Protein AF-A0A1I2UF22-F1 (afdb_monomer)

Sequence (222 aa):
MYCLVTGGAGSGKSEYAESLALSLADSSERLFYIATMYPYDDEETKKRIERHKSLRAGKGFITIERPFEIARALDEIKSIKKETDCPTAGEKKVRDEIQNECYNTVELNCGTDQRKKYEVTSDHENDELKDAVVLLEDLTNLYANECFQTNGHPHEIAAPLREIADNVKALIVVSNELYCDGIQYPEETMGFLRELALINRDIAKDADKVIEVVAGIPAVVK

Radius of gyration: 18.09 Å; Cα contacts (8 Å, |Δi|>4): 370; chains: 1; bounding box: 36×34×57 Å

Foldseek 3Di:
DEEEEEEAPPLCSVVVLLVVLLVLADPQFAEEEAAQQDCPVPPVSVVVVVVVLQVQAPSRYFYDDDNADLLCVLVVVLQFDDQDPDPDDDDDDDDDDPDDDPWDWDQTCRSYPDGGTTTGDPDSDPAQAQRYRYEYPAPLSSLVSQCVVVVHPGDDDQVSQLVNCVRYNYYYYYDYDPPPPPDDDDVVVVVSNVVSVVSVVSSCVSGPWYWYRGNNDTDTPD

Structure (mmCIF, N/CA/C/O backbone):
data_AF-A0A1I2UF22-F1
#
_entry.id   AF-A0A1I2UF22-F1
#
loop_
_atom_site.group_PDB
_atom_site.id
_atom_site.type_symbol
_atom_site.label_atom_id
_atom_site.label_alt_id
_atom_site.label_comp_id
_atom_site.label_asym_id
_atom_site.label_entity_id
_atom_site.label_seq_id
_atom_site.pdbx_PDB_ins_code
_atom_site.Cartn_x
_atom_site.Cartn_y
_atom_site.Cartn_z
_atom_site.occupancy
_atom_site.B_iso_or_equiv
_atom_site.auth_seq_id
_atom_site.auth_comp_id
_atom_site.auth_asym_id
_atom_site.auth_atom_id
_atom_site.pdbx_PDB_model_num
ATOM 1 N N . MET A 1 1 ? -11.573 -6.152 4.792 1.00 94.44 1 MET A N 1
ATOM 2 C CA . MET A 1 1 ? -11.700 -5.831 3.352 1.00 94.44 1 MET A CA 1
ATOM 3 C C . MET A 1 1 ? -10.312 -5.676 2.767 1.00 94.44 1 MET A C 1
ATOM 5 O O . MET A 1 1 ? -9.535 -4.903 3.307 1.00 94.44 1 MET A O 1
ATOM 9 N N . TYR A 1 2 ? -10.010 -6.343 1.664 1.00 97.94 2 TYR A N 1
ATOM 10 C CA . TYR A 1 2 ? -8.754 -6.201 0.941 1.00 97.94 2 TYR A CA 1
ATOM 11 C C . TYR A 1 2 ? -9.008 -5.578 -0.440 1.00 97.94 2 TYR A C 1
ATOM 13 O O . TYR A 1 2 ? -9.768 -6.122 -1.234 1.00 97.94 2 TYR A O 1
ATOM 21 N N . CYS A 1 3 ? -8.426 -4.415 -0.725 1.00 98.44 3 CYS A N 1
ATOM 22 C CA . CYS A 1 3 ? -8.617 -3.687 -1.979 1.00 98.44 3 CYS A CA 1
ATOM 23 C C . CYS A 1 3 ? -7.277 -3.436 -2.677 1.00 98.44 3 CYS A C 1
ATOM 25 O O . CYS A 1 3 ? -6.352 -2.899 -2.066 1.00 98.44 3 CYS A O 1
ATOM 27 N N . LEU A 1 4 ? -7.196 -3.767 -3.964 1.00 98.44 4 LEU A N 1
ATOM 28 C CA . LEU A 1 4 ? -6.105 -3.348 -4.839 1.00 98.44 4 LEU A CA 1
ATOM 29 C C . LEU A 1 4 ? -6.564 -2.150 -5.676 1.00 98.44 4 LEU A C 1
ATOM 31 O O . LEU A 1 4 ? -7.542 -2.245 -6.416 1.00 98.44 4 LEU A O 1
ATOM 35 N N . VAL A 1 5 ? -5.832 -1.043 -5.587 1.00 98.38 5 VAL A N 1
ATOM 36 C CA . VAL A 1 5 ? -6.008 0.136 -6.437 1.00 98.38 5 VAL A CA 1
ATOM 37 C C . VAL A 1 5 ? -4.839 0.207 -7.415 1.00 98.38 5 VAL A C 1
ATOM 39 O O . VAL A 1 5 ? -3.685 0.334 -7.012 1.00 98.38 5 VAL A O 1
ATOM 42 N N . THR A 1 6 ? -5.141 0.138 -8.705 1.00 96.62 6 THR A N 1
ATOM 43 C CA . THR A 1 6 ? -4.163 0.128 -9.797 1.00 96.62 6 THR A CA 1
ATOM 44 C C . THR A 1 6 ? -4.361 1.320 -10.733 1.00 96.62 6 THR A C 1
ATOM 46 O O . THR A 1 6 ? -5.391 1.996 -10.699 1.00 96.62 6 THR A O 1
ATOM 49 N N . GLY A 1 7 ? -3.354 1.625 -11.545 1.00 94.44 7 GLY A N 1
ATOM 50 C CA . GLY A 1 7 ? -3.445 2.616 -12.613 1.00 94.44 7 GLY A CA 1
ATOM 51 C C . GLY A 1 7 ? -2.096 3.220 -12.995 1.00 94.44 7 GLY A C 1
ATOM 52 O O . GLY A 1 7 ? -1.095 3.098 -12.281 1.00 94.44 7 GLY A O 1
ATOM 53 N N . GLY A 1 8 ? -2.073 3.915 -14.131 1.00 91.75 8 GLY A N 1
ATOM 54 C CA . GLY A 1 8 ? -0.868 4.565 -14.648 1.00 91.75 8 GLY A CA 1
ATOM 55 C C . GLY A 1 8 ? -0.287 5.653 -13.730 1.00 91.75 8 GLY A C 1
ATOM 56 O O . GLY A 1 8 ? -0.893 6.106 -12.749 1.00 91.75 8 GLY A O 1
ATOM 57 N N . ALA A 1 9 ? 0.923 6.109 -14.051 1.00 88.81 9 ALA A N 1
ATOM 58 C CA . ALA A 1 9 ? 1.525 7.259 -13.382 1.00 88.81 9 ALA A CA 1
ATOM 59 C C . ALA A 1 9 ? 0.645 8.510 -13.564 1.00 88.81 9 ALA A C 1
ATOM 61 O O . ALA A 1 9 ? 0.166 8.795 -14.659 1.00 88.81 9 ALA A O 1
ATOM 62 N N . GLY A 1 10 ? 0.408 9.255 -12.480 1.00 87.81 10 GLY A N 1
ATOM 63 C CA . GLY A 1 10 ? -0.422 10.465 -12.519 1.00 87.81 10 GLY A CA 1
ATOM 64 C C . GLY A 1 10 ? -1.921 10.228 -12.748 1.00 87.81 10 GLY A C 1
ATOM 65 O O . GLY A 1 10 ? -2.648 11.191 -12.966 1.00 87.81 10 GLY A O 1
ATOM 66 N N . SER A 1 11 ? -2.411 8.985 -12.668 1.00 91.81 11 SER A N 1
ATOM 67 C CA . SER A 1 11 ? -3.823 8.676 -12.918 1.00 91.81 11 SER A CA 1
ATOM 68 C C . SER A 1 11 ? -4.790 9.107 -11.809 1.00 91.81 11 SER A C 1
ATOM 70 O O . SER A 1 11 ? -5.993 8.989 -11.997 1.00 91.81 11 SER A O 1
ATOM 72 N N . GLY A 1 12 ? -4.297 9.587 -10.662 1.00 93.50 12 GLY A N 1
ATOM 73 C CA . GLY A 1 12 ? -5.118 9.941 -9.495 1.00 93.50 12 GLY A CA 1
ATOM 74 C C . GLY A 1 12 ? -5.346 8.798 -8.497 1.00 93.50 12 GLY A C 1
ATOM 75 O O . GLY A 1 12 ? -6.073 8.976 -7.524 1.00 93.50 12 GLY A O 1
ATOM 76 N N . LYS A 1 13 ? -4.712 7.631 -8.690 1.00 95.25 13 LYS A N 1
ATOM 77 C CA . LYS A 1 13 ? -4.884 6.463 -7.806 1.00 95.25 13 LYS A CA 1
ATOM 78 C C . LYS A 1 13 ? -4.562 6.714 -6.328 1.00 95.25 13 LYS A C 1
ATOM 80 O O . LYS A 1 13 ? -5.292 6.215 -5.482 1.00 95.25 13 LYS A O 1
ATOM 85 N N . SER A 1 14 ? -3.535 7.506 -6.015 1.00 93.75 14 SER A N 1
ATOM 86 C CA . SER A 1 14 ? -3.161 7.842 -4.632 1.00 93.75 14 SER A CA 1
ATOM 87 C C . SER A 1 14 ? -4.258 8.641 -3.931 1.00 93.75 14 SER A C 1
ATOM 89 O O . SER A 1 14 ? -4.702 8.281 -2.847 1.00 93.75 14 SER A O 1
ATOM 91 N N . GLU A 1 15 ? -4.775 9.680 -4.595 1.00 94.31 15 GLU A N 1
ATOM 92 C CA . GLU A 1 15 ? -5.865 10.508 -4.070 1.00 94.31 15 GLU A CA 1
ATOM 93 C C . GLU A 1 15 ? -7.148 9.689 -3.872 1.00 94.31 15 GLU A C 1
ATOM 95 O O . GLU A 1 15 ? -7.828 9.819 -2.849 1.00 94.31 15 GLU A O 1
ATOM 100 N N . TYR A 1 16 ? -7.451 8.802 -4.823 1.00 96.62 16 TYR A N 1
ATOM 101 C CA . TYR A 1 16 ? -8.572 7.878 -4.710 1.00 96.62 16 TYR A CA 1
ATOM 102 C C . TYR A 1 16 ? -8.396 6.892 -3.546 1.00 96.62 16 TYR A C 1
ATOM 104 O O . TYR A 1 16 ? -9.319 6.715 -2.754 1.00 96.62 16 TYR A O 1
ATOM 112 N N . ALA A 1 17 ? -7.220 6.275 -3.408 1.00 97.31 17 ALA A N 1
ATOM 113 C CA . ALA A 1 17 ? -6.928 5.309 -2.353 1.00 97.31 17 ALA A CA 1
ATOM 114 C C . ALA A 1 17 ? -6.956 5.950 -0.955 1.00 97.31 17 ALA A C 1
ATOM 116 O O . ALA A 1 17 ? -7.527 5.372 -0.031 1.00 97.31 17 ALA A O 1
ATOM 117 N N . GLU A 1 18 ? -6.425 7.168 -0.808 1.00 95.31 18 GLU A N 1
ATOM 118 C CA . GLU A 1 18 ? -6.545 7.958 0.422 1.00 95.31 18 GLU A CA 1
ATOM 119 C C . GLU A 1 18 ? -8.010 8.265 0.755 1.00 95.31 18 GLU A C 1
ATOM 121 O O . GLU A 1 18 ? -8.447 8.055 1.885 1.00 95.31 18 GLU A O 1
ATOM 126 N N . SER A 1 19 ? -8.789 8.725 -0.228 1.00 95.19 19 SER A N 1
ATOM 127 C CA . SER A 1 19 ? -10.216 9.018 -0.041 1.00 95.19 19 SER A CA 1
ATOM 128 C C . SER A 1 19 ? -11.009 7.766 0.340 1.00 95.19 19 SER A C 1
ATOM 130 O O . SER A 1 19 ? -11.876 7.822 1.212 1.00 95.19 19 SER A O 1
ATOM 132 N N . LEU A 1 20 ? -10.682 6.621 -0.267 1.00 96.56 20 LEU A N 1
ATOM 133 C CA . LEU A 1 20 ? -11.260 5.329 0.080 1.00 96.56 20 LEU A CA 1
ATOM 134 C C . LEU A 1 20 ? -10.923 4.952 1.527 1.00 96.56 20 LEU A C 1
ATOM 136 O O . LEU A 1 20 ? -11.836 4.614 2.277 1.00 96.56 20 LEU A O 1
ATOM 140 N N . ALA A 1 21 ? -9.658 5.068 1.942 1.00 96.25 21 ALA A N 1
ATOM 141 C CA . ALA A 1 21 ? -9.235 4.787 3.314 1.00 96.25 21 ALA A CA 1
ATOM 142 C C . ALA A 1 21 ? -10.010 5.637 4.331 1.00 96.25 21 ALA A C 1
ATOM 144 O O . ALA A 1 21 ? -10.566 5.097 5.284 1.00 96.25 21 ALA A O 1
ATOM 145 N N . LEU A 1 22 ? -10.128 6.945 4.082 1.00 94.12 22 LEU A N 1
ATOM 146 C CA . LEU A 1 22 ? -10.888 7.860 4.938 1.00 94.12 22 LEU A CA 1
ATOM 147 C C . LEU A 1 22 ? -12.374 7.510 5.000 1.00 94.12 22 LEU A C 1
ATOM 149 O O . LEU A 1 22 ? -12.973 7.607 6.060 1.00 94.12 22 LEU A O 1
ATOM 153 N N . SER A 1 23 ? -12.973 7.088 3.884 1.00 94.56 23 SER A N 1
ATOM 154 C CA . SER A 1 23 ? -14.391 6.704 3.850 1.00 94.56 23 SER A CA 1
ATOM 155 C C . SER A 1 23 ? -14.699 5.410 4.608 1.00 94.56 23 SER A C 1
ATOM 157 O O . SER A 1 23 ? -15.852 5.154 4.945 1.00 94.56 23 SER A O 1
ATOM 159 N N . LEU A 1 24 ? -13.681 4.577 4.832 1.00 92.69 24 LEU A N 1
ATOM 160 C CA . LEU A 1 24 ? -13.801 3.304 5.538 1.00 92.69 24 LEU A CA 1
ATOM 161 C C . LEU A 1 24 ? -13.509 3.436 7.028 1.00 92.69 24 LEU A C 1
ATOM 163 O O . LEU A 1 24 ? -13.875 2.526 7.771 1.00 92.69 24 LEU A O 1
ATOM 167 N N . ALA A 1 25 ? -12.841 4.515 7.436 1.00 88.56 25 ALA A N 1
ATOM 168 C CA . ALA A 1 25 ? -12.513 4.789 8.821 1.00 88.56 25 ALA A CA 1
ATOM 169 C C . ALA A 1 25 ? -13.568 5.687 9.472 1.00 88.56 25 ALA A C 1
ATOM 171 O O . ALA A 1 25 ? -13.853 6.783 8.992 1.00 88.56 25 ALA A O 1
ATOM 172 N N . ASP A 1 26 ? -14.101 5.239 10.605 1.00 84.00 26 ASP A N 1
ATOM 173 C CA . ASP A 1 26 ? -14.895 6.087 11.496 1.00 84.00 26 ASP A CA 1
ATOM 174 C C . ASP A 1 26 ? -13.998 6.775 12.540 1.00 84.00 26 ASP A C 1
ATOM 176 O O . ASP A 1 26 ? -12.822 6.450 12.697 1.00 84.00 26 ASP A O 1
ATOM 180 N N . SER A 1 27 ? -14.547 7.713 13.320 1.00 75.25 27 SER A N 1
ATOM 181 C CA . SER A 1 27 ? -13.782 8.475 14.326 1.00 75.25 27 SER A CA 1
ATOM 182 C C . SER A 1 27 ? -13.133 7.623 15.426 1.00 75.25 27 SER A C 1
ATOM 184 O O . SER A 1 27 ? -12.237 8.098 16.120 1.00 75.25 27 SER A O 1
ATOM 186 N N . SER A 1 28 ? -13.580 6.378 15.610 1.00 77.88 28 SER A N 1
ATOM 187 C CA . SER A 1 28 ? -13.021 5.427 16.575 1.00 77.88 28 SER A CA 1
ATOM 188 C C . SER A 1 28 ? -11.896 4.549 16.020 1.00 77.88 28 SER A C 1
ATOM 190 O O . SER A 1 28 ? -11.332 3.754 16.782 1.00 77.88 28 SER A O 1
ATOM 192 N N . GLU A 1 29 ? -11.617 4.648 14.721 1.00 84.56 29 GLU A N 1
ATOM 193 C CA . GLU A 1 29 ? -10.718 3.767 13.979 1.00 84.56 29 GLU A CA 1
ATOM 194 C C . GLU A 1 29 ? -9.386 4.434 13.661 1.00 84.56 29 GLU A C 1
ATOM 196 O O . GLU A 1 29 ? -9.266 5.655 13.557 1.00 84.56 29 GLU A O 1
ATOM 201 N N . ARG A 1 30 ? -8.353 3.606 13.528 1.00 89.31 30 ARG A N 1
ATOM 202 C CA . ARG A 1 30 ? -6.985 4.051 13.281 1.00 89.31 30 ARG A CA 1
ATOM 203 C C . ARG A 1 30 ? -6.678 3.968 11.794 1.00 89.31 30 ARG A C 1
ATOM 205 O O . ARG A 1 30 ? -6.839 2.917 11.180 1.00 89.31 30 ARG A O 1
ATOM 212 N N . LEU A 1 31 ? -6.191 5.070 11.235 1.00 93.25 31 LEU A N 1
ATOM 213 C CA . LEU A 1 31 ? -5.750 5.162 9.847 1.00 93.25 31 LEU A CA 1
ATOM 214 C C . LEU A 1 31 ? -4.232 5.038 9.782 1.00 93.25 31 LEU A C 1
ATOM 216 O O . LEU A 1 31 ? -3.522 5.910 10.276 1.00 93.25 31 LEU A O 1
ATOM 220 N N . PHE A 1 32 ? -3.728 3.990 9.144 1.00 95.19 32 PHE A N 1
ATOM 221 C CA . PHE A 1 32 ? -2.299 3.773 8.936 1.00 95.19 32 PHE A CA 1
ATOM 222 C C . PHE A 1 32 ? -1.923 3.989 7.475 1.00 95.19 32 PHE A C 1
ATOM 224 O O . PHE A 1 32 ? -2.628 3.550 6.569 1.00 95.19 32 PHE A O 1
ATOM 231 N N . TYR A 1 33 ? -0.787 4.643 7.256 1.00 95.50 33 TYR A N 1
ATOM 232 C CA . TYR A 1 33 ? -0.177 4.820 5.945 1.00 95.50 33 TYR A CA 1
ATOM 233 C C . TYR A 1 33 ? 1.198 4.154 5.943 1.00 95.50 33 TYR A C 1
ATOM 235 O O . TYR A 1 33 ? 2.123 4.652 6.585 1.00 95.50 33 TYR A O 1
ATOM 243 N N . ILE A 1 34 ? 1.343 3.055 5.209 1.00 96.69 34 ILE A N 1
ATOM 244 C CA . ILE A 1 34 ? 2.620 2.390 4.960 1.00 96.69 34 ILE A CA 1
ATOM 245 C C . ILE A 1 34 ? 3.281 3.084 3.766 1.00 96.69 34 ILE A C 1
ATOM 247 O O . ILE A 1 34 ? 2.884 2.883 2.618 1.00 96.69 34 ILE A O 1
ATOM 251 N N . ALA A 1 35 ? 4.273 3.929 4.046 1.00 94.31 35 ALA A N 1
ATOM 252 C CA . ALA A 1 35 ? 5.035 4.645 3.031 1.00 94.31 35 ALA A CA 1
ATOM 253 C C . ALA A 1 35 ? 6.230 3.802 2.580 1.00 94.31 35 ALA A C 1
ATOM 255 O O . ALA A 1 35 ? 7.136 3.541 3.374 1.00 94.31 35 ALA A O 1
ATOM 256 N N . THR A 1 36 ? 6.245 3.409 1.307 1.00 95.56 36 THR A N 1
ATOM 257 C CA . THR A 1 36 ? 7.289 2.526 0.764 1.00 95.56 36 THR A CA 1
ATOM 258 C C . THR A 1 36 ? 8.361 3.275 -0.030 1.00 95.56 36 THR A C 1
ATOM 260 O O . THR A 1 36 ? 9.379 2.698 -0.384 1.00 95.56 36 THR A O 1
ATOM 263 N N . MET A 1 37 ? 8.186 4.568 -0.313 1.00 92.50 37 MET A N 1
ATOM 264 C CA . MET A 1 37 ? 9.169 5.340 -1.081 1.00 92.50 37 MET A CA 1
ATOM 265 C C . MET A 1 37 ? 10.468 5.552 -0.286 1.00 92.50 37 MET A C 1
ATOM 267 O O . MET A 1 37 ? 10.428 6.033 0.847 1.00 92.50 37 MET A O 1
ATOM 271 N N . TYR A 1 38 ? 11.619 5.235 -0.891 1.00 91.31 38 TYR A N 1
ATOM 272 C CA . TYR A 1 38 ? 12.943 5.378 -0.275 1.00 91.31 38 TYR A CA 1
ATOM 273 C C . TYR A 1 38 ? 13.787 6.433 -1.012 1.00 91.31 38 TYR A C 1
ATOM 275 O O . TYR A 1 38 ? 13.848 6.401 -2.239 1.00 91.31 38 TYR A O 1
ATOM 283 N N . PRO A 1 39 ? 14.441 7.381 -0.311 1.00 88.62 39 PRO A N 1
ATOM 284 C CA . PRO A 1 39 ? 15.004 8.561 -0.956 1.00 88.62 39 PRO A CA 1
ATOM 285 C C . PRO A 1 39 ? 16.300 8.342 -1.744 1.00 88.62 39 PRO A C 1
ATOM 287 O O . PRO A 1 39 ? 16.640 9.265 -2.462 1.00 88.62 39 PRO A O 1
ATOM 290 N N . TYR A 1 40 ? 17.027 7.219 -1.611 1.00 84.19 40 TYR A N 1
ATOM 291 C CA . TYR A 1 40 ? 18.296 6.903 -2.321 1.00 84.19 40 TYR A CA 1
ATOM 292 C C . TYR A 1 40 ? 19.238 8.105 -2.609 1.00 84.19 40 TYR A C 1
ATOM 294 O O . TYR A 1 40 ? 19.841 8.186 -3.674 1.00 84.19 40 TYR A O 1
ATOM 302 N N . ASP A 1 41 ? 19.348 9.059 -1.675 1.00 81.31 41 ASP A N 1
ATOM 303 C CA . ASP A 1 41 ? 20.054 10.345 -1.847 1.00 81.31 41 ASP A CA 1
ATOM 304 C C . ASP A 1 41 ? 19.650 11.189 -3.079 1.00 81.31 41 ASP A C 1
ATOM 306 O O . ASP A 1 41 ? 20.368 12.097 -3.493 1.00 81.31 41 ASP A O 1
ATOM 310 N N . ASP A 1 42 ? 18.453 10.965 -3.612 1.00 88.62 42 ASP A N 1
ATOM 311 C CA . ASP A 1 42 ? 17.846 11.700 -4.711 1.00 88.62 42 ASP A CA 1
ATOM 312 C C . ASP A 1 42 ? 16.963 12.857 -4.208 1.00 88.62 42 ASP A C 1
ATOM 314 O O . ASP A 1 42 ? 15.955 12.681 -3.514 1.00 88.62 42 ASP A O 1
ATOM 318 N N . GLU A 1 43 ? 17.332 14.078 -4.591 1.00 90.62 43 GLU A N 1
ATOM 319 C CA . GLU A 1 43 ? 16.611 15.298 -4.221 1.00 90.62 43 GLU A CA 1
ATOM 320 C C . GLU A 1 43 ? 15.200 15.362 -4.819 1.00 90.62 43 GLU A C 1
ATOM 322 O O . GLU A 1 43 ? 14.306 15.970 -4.222 1.00 90.62 43 GLU A O 1
ATOM 327 N N . GLU A 1 44 ? 14.963 14.746 -5.981 1.00 89.06 44 GLU A N 1
ATOM 328 C CA . GLU A 1 44 ? 13.617 14.689 -6.551 1.00 89.06 44 GLU A CA 1
ATOM 329 C C . GLU A 1 44 ? 12.704 13.792 -5.708 1.00 89.06 44 GLU A C 1
ATOM 331 O O . GLU A 1 44 ? 11.595 14.198 -5.346 1.00 89.06 44 GLU A O 1
ATOM 336 N N . THR A 1 45 ? 13.186 12.615 -5.317 1.00 86.19 45 THR A N 1
ATOM 337 C CA . THR A 1 45 ? 12.459 11.688 -4.449 1.00 86.19 45 THR A CA 1
ATOM 338 C C . THR A 1 45 ? 12.191 12.305 -3.081 1.00 86.19 45 THR A C 1
ATOM 340 O O . THR A 1 45 ? 11.056 12.245 -2.609 1.00 86.19 45 THR A O 1
ATOM 343 N N . LYS A 1 46 ? 13.158 13.010 -2.477 1.00 90.00 46 LYS A N 1
ATOM 344 C CA . LYS A 1 46 ? 12.928 13.765 -1.229 1.00 90.00 46 LYS A CA 1
ATOM 345 C C . LYS A 1 46 ? 11.787 14.776 -1.373 1.00 90.00 46 LYS A C 1
ATOM 347 O O . LYS A 1 46 ? 10.893 14.818 -0.530 1.00 90.00 46 LYS A O 1
ATOM 352 N N . LYS A 1 47 ? 11.744 15.543 -2.470 1.00 90.19 47 LYS A N 1
ATOM 353 C CA . LYS A 1 47 ? 10.635 16.481 -2.744 1.00 90.19 47 LYS A CA 1
ATOM 354 C C . LYS A 1 47 ? 9.295 15.767 -2.905 1.00 90.19 47 LYS A C 1
ATOM 356 O O . LYS A 1 47 ? 8.277 16.276 -2.437 1.00 90.19 47 LYS A O 1
ATOM 361 N N . ARG A 1 48 ? 9.276 14.600 -3.555 1.00 87.06 48 ARG A N 1
ATOM 362 C CA . ARG A 1 48 ? 8.064 13.777 -3.687 1.00 87.06 48 ARG A CA 1
ATOM 363 C C . ARG A 1 48 ? 7.588 13.265 -2.323 1.00 87.06 48 ARG A C 1
ATOM 365 O O . ARG A 1 48 ? 6.394 13.368 -2.049 1.00 87.06 48 ARG A O 1
ATOM 372 N N . ILE A 1 49 ? 8.498 12.812 -1.450 1.00 87.06 49 ILE A N 1
ATOM 373 C CA . ILE A 1 49 ? 8.178 12.376 -0.076 1.00 87.06 49 ILE A CA 1
ATOM 374 C C . ILE A 1 49 ? 7.522 13.528 0.690 1.00 87.06 49 ILE A C 1
ATOM 376 O O . ILE A 1 49 ? 6.443 13.357 1.257 1.00 87.06 49 ILE A O 1
ATOM 380 N N . GLU A 1 50 ? 8.128 14.715 0.669 1.00 88.56 50 GLU A N 1
ATOM 381 C CA . GLU A 1 50 ? 7.597 15.885 1.379 1.00 88.56 50 GLU A CA 1
ATOM 382 C C . GLU A 1 50 ? 6.250 16.352 0.818 1.00 88.56 50 GLU A C 1
ATOM 384 O O . GLU A 1 50 ? 5.337 16.703 1.573 1.00 88.56 50 GLU A O 1
ATOM 389 N N . ARG A 1 51 ? 6.064 16.273 -0.504 1.00 87.38 51 ARG A N 1
ATOM 390 C CA . ARG A 1 51 ? 4.762 16.520 -1.130 1.00 87.38 51 ARG A CA 1
ATOM 391 C C . ARG A 1 51 ? 3.709 15.526 -0.638 1.00 87.38 51 ARG A C 1
ATOM 393 O O . ARG A 1 51 ? 2.615 15.957 -0.289 1.00 87.38 51 ARG A O 1
ATOM 400 N N . HIS A 1 52 ? 4.013 14.230 -0.590 1.00 86.19 52 HIS A N 1
ATOM 401 C CA . HIS A 1 52 ? 3.069 13.208 -0.118 1.00 86.19 52 HIS A CA 1
ATOM 402 C C . HIS A 1 52 ? 2.731 13.400 1.366 1.00 86.19 52 HIS A C 1
ATOM 404 O O . HIS A 1 52 ? 1.559 13.361 1.734 1.00 86.19 52 HIS A O 1
ATOM 410 N N . LYS A 1 53 ? 3.727 13.705 2.211 1.00 85.56 53 LYS A N 1
ATOM 411 C CA . LYS A 1 53 ? 3.507 14.078 3.620 1.00 85.56 53 LYS A CA 1
ATOM 412 C C . LYS A 1 53 ? 2.566 15.276 3.751 1.00 85.56 53 LYS A C 1
ATOM 414 O O . LYS A 1 53 ? 1.640 15.237 4.556 1.00 85.56 53 LYS A O 1
ATOM 419 N N . SER A 1 54 ? 2.769 16.302 2.926 1.00 85.25 54 SER A N 1
ATOM 420 C CA . SER A 1 54 ? 1.924 17.501 2.906 1.00 85.25 54 SER A CA 1
ATOM 421 C C . SER A 1 54 ? 0.502 17.203 2.423 1.00 85.25 54 SER A C 1
ATOM 423 O O . SER A 1 54 ? -0.454 17.745 2.962 1.00 85.25 54 SER A O 1
ATOM 425 N N . LEU A 1 55 ? 0.331 16.329 1.426 1.00 82.38 55 LEU A N 1
ATOM 426 C CA . LEU A 1 55 ? -0.990 15.962 0.903 1.00 82.38 55 LEU A CA 1
ATOM 427 C C . LEU A 1 55 ? -1.831 15.190 1.916 1.00 82.38 55 LEU A C 1
ATOM 429 O O . LEU A 1 55 ? -3.047 15.366 1.941 1.00 82.38 55 LEU A O 1
ATOM 433 N N . ARG A 1 56 ? -1.202 14.378 2.768 1.00 86.50 56 ARG A N 1
ATOM 434 C CA . ARG A 1 56 ? -1.892 13.650 3.844 1.00 86.50 56 ARG A CA 1
ATOM 435 C C . ARG A 1 56 ? -1.982 14.423 5.160 1.00 86.50 56 ARG A C 1
ATOM 437 O O . ARG A 1 56 ? -2.510 13.907 6.149 1.00 86.50 56 ARG A O 1
ATOM 444 N N . ALA A 1 57 ? -1.487 15.658 5.175 1.00 82.50 57 ALA A N 1
ATOM 445 C CA . ALA A 1 57 ? -1.490 16.503 6.348 1.00 82.50 57 ALA A CA 1
ATOM 446 C C . ALA A 1 57 ? -2.907 16.732 6.890 1.00 82.50 57 ALA A C 1
ATOM 448 O O . ALA A 1 57 ? -3.818 17.066 6.139 1.00 82.50 57 ALA A O 1
ATOM 449 N N . GLY A 1 58 ? -3.115 16.531 8.195 1.00 81.06 58 GLY A N 1
ATOM 450 C CA . GLY A 1 58 ? -4.422 16.731 8.834 1.00 81.06 58 GLY A CA 1
ATOM 451 C C . GLY A 1 58 ? -5.500 15.686 8.518 1.00 81.06 58 GLY A C 1
ATOM 452 O O . GLY A 1 58 ? -6.604 15.806 9.039 1.00 81.06 58 GLY A O 1
ATOM 453 N N . LYS A 1 59 ? -5.201 14.641 7.733 1.00 85.69 59 LYS A N 1
ATOM 454 C CA . LYS A 1 59 ? -6.166 13.577 7.388 1.00 85.69 59 LYS A CA 1
ATOM 455 C C . LYS A 1 59 ? -6.262 12.449 8.428 1.00 85.69 59 LYS A C 1
ATOM 457 O O . LYS A 1 59 ? -7.023 11.512 8.242 1.00 85.69 59 LYS A O 1
ATOM 462 N N . GLY A 1 60 ? -5.478 12.514 9.507 1.00 88.06 60 GLY A N 1
ATOM 463 C CA . GLY A 1 60 ? -5.504 11.518 10.589 1.00 88.06 60 GLY A CA 1
ATOM 464 C C . GLY A 1 60 ? -4.647 10.268 10.359 1.00 88.06 60 GLY A C 1
ATOM 465 O O . GLY A 1 60 ? -4.665 9.375 11.198 1.00 88.06 60 GLY A O 1
ATOM 466 N N . PHE A 1 61 ? -3.867 10.204 9.274 1.00 89.56 61 PHE A N 1
ATOM 467 C CA . PHE A 1 61 ? -2.954 9.084 9.032 1.00 89.56 61 PHE A CA 1
ATOM 468 C C . PHE A 1 61 ? -1.793 9.043 10.032 1.00 89.56 61 PHE A C 1
ATOM 470 O O . PHE A 1 61 ? -1.074 10.028 10.226 1.00 89.56 61 PHE A O 1
ATOM 477 N N . ILE A 1 62 ? -1.555 7.852 10.570 1.00 91.19 62 ILE A N 1
ATOM 478 C CA . ILE A 1 62 ? -0.334 7.437 11.249 1.00 91.19 62 ILE A CA 1
ATOM 479 C C . ILE A 1 62 ? 0.611 6.890 10.179 1.00 91.19 62 ILE A C 1
ATOM 481 O O . ILE A 1 62 ? 0.341 5.855 9.572 1.00 91.19 62 ILE A O 1
ATOM 485 N N . THR A 1 63 ? 1.706 7.602 9.908 1.00 90.06 63 THR A N 1
ATOM 486 C CA . THR A 1 63 ? 2.687 7.150 8.911 1.00 90.06 63 THR A CA 1
ATOM 487 C C . THR A 1 63 ? 3.634 6.123 9.521 1.00 90.06 63 THR A C 1
ATOM 489 O O . THR A 1 63 ? 4.313 6.419 10.502 1.00 90.06 63 THR A O 1
ATOM 492 N N . ILE A 1 64 ? 3.740 4.973 8.865 1.00 91.31 64 ILE A N 1
ATOM 493 C CA . ILE A 1 64 ? 4.785 3.975 9.056 1.00 91.31 64 ILE A CA 1
ATOM 494 C C . ILE A 1 64 ? 5.626 3.980 7.780 1.00 91.31 64 ILE A C 1
ATOM 496 O O . ILE A 1 64 ? 5.176 3.552 6.719 1.00 91.31 64 ILE A O 1
ATOM 500 N N . GLU A 1 65 ? 6.837 4.522 7.835 1.00 92.25 65 GLU A N 1
ATOM 501 C CA . GLU A 1 65 ? 7.771 4.374 6.717 1.00 92.25 65 GLU A CA 1
ATOM 502 C C . GLU A 1 65 ? 8.222 2.921 6.725 1.00 92.25 65 GLU A C 1
ATOM 504 O O . GLU A 1 65 ? 8.889 2.578 7.685 1.00 92.25 65 GLU A O 1
ATOM 509 N N . ARG A 1 66 ? 7.865 2.090 5.734 1.00 94.81 66 ARG A N 1
ATOM 510 C CA . ARG A 1 66 ? 8.375 0.718 5.520 1.00 94.81 66 ARG A CA 1
ATOM 511 C C . ARG A 1 66 ? 8.696 0.487 4.039 1.00 94.81 66 ARG A C 1
ATOM 513 O O . ARG A 1 66 ? 7.871 -0.032 3.291 1.00 94.81 66 ARG A O 1
ATOM 520 N N . PRO A 1 67 ? 9.906 0.886 3.610 1.00 94.31 67 PRO A N 1
ATOM 521 C CA . PRO A 1 67 ? 10.365 0.704 2.235 1.00 94.31 67 PRO A CA 1
ATOM 522 C C . PRO A 1 67 ? 10.803 -0.727 1.901 1.00 94.31 67 PRO A C 1
ATOM 524 O O . PRO A 1 67 ? 10.929 -1.035 0.721 1.00 94.31 67 PRO A O 1
ATOM 527 N N . PHE A 1 68 ? 11.021 -1.574 2.910 1.00 94.31 68 PHE A N 1
ATOM 528 C CA . PHE A 1 68 ? 11.488 -2.958 2.790 1.00 94.31 68 PHE A CA 1
ATOM 529 C C . PHE A 1 68 ? 10.825 -3.824 3.872 1.00 94.31 68 PHE A C 1
ATOM 531 O O . PHE A 1 68 ? 10.287 -3.290 4.847 1.00 94.31 68 PHE A O 1
ATOM 538 N N . GLU A 1 69 ? 10.929 -5.142 3.726 1.00 94.50 69 GLU A N 1
ATOM 539 C CA . GLU A 1 69 ? 10.509 -6.188 4.658 1.00 94.50 69 GLU A CA 1
ATOM 540 C C . GLU A 1 69 ? 9.072 -5.994 5.155 1.00 94.50 69 GLU A C 1
ATOM 542 O O . GLU A 1 69 ? 8.813 -5.885 6.356 1.00 94.50 69 GLU A O 1
ATOM 547 N N . ILE A 1 70 ? 8.113 -5.968 4.224 1.00 96.50 70 ILE A N 1
ATOM 548 C CA . ILE A 1 70 ? 6.696 -5.705 4.528 1.00 96.50 70 ILE A CA 1
ATOM 549 C C . ILE A 1 70 ? 6.104 -6.648 5.592 1.00 96.50 70 ILE A C 1
ATOM 551 O O . ILE A 1 70 ? 5.183 -6.257 6.306 1.00 96.50 70 ILE A O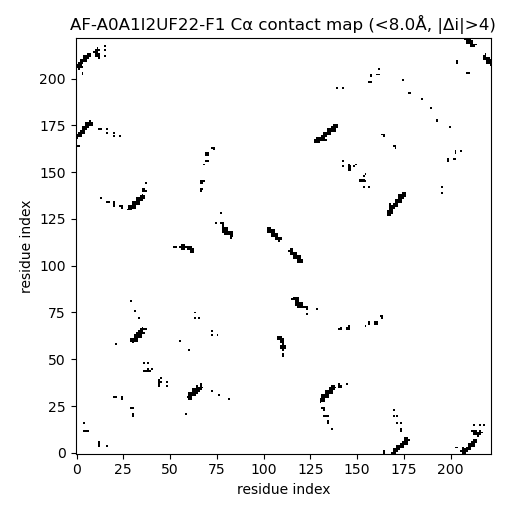 1
ATOM 555 N N . ALA A 1 71 ? 6.685 -7.838 5.774 1.00 94.62 71 ALA A N 1
ATOM 556 C CA . ALA A 1 71 ? 6.376 -8.768 6.863 1.00 94.62 71 ALA A CA 1
ATOM 557 C C . ALA A 1 71 ? 6.402 -8.125 8.261 1.00 94.62 71 ALA A C 1
ATOM 559 O O . ALA A 1 71 ? 5.633 -8.522 9.127 1.00 94.62 71 ALA A O 1
ATOM 560 N N . ARG A 1 72 ? 7.231 -7.099 8.482 1.00 92.69 72 ARG A N 1
ATOM 561 C CA . ARG A 1 72 ? 7.331 -6.415 9.781 1.00 92.69 72 ARG A CA 1
ATOM 562 C C . ARG A 1 72 ? 6.251 -5.361 10.008 1.00 92.69 72 ARG A C 1
ATOM 564 O O . ARG A 1 72 ? 6.057 -4.922 11.139 1.00 92.69 72 ARG A O 1
ATOM 571 N N . ALA A 1 73 ? 5.537 -4.944 8.961 1.00 93.25 73 ALA A N 1
ATOM 572 C CA . ALA A 1 73 ? 4.580 -3.850 9.077 1.00 93.25 73 ALA A CA 1
ATOM 573 C C . ALA A 1 73 ? 3.421 -4.191 10.020 1.00 93.25 73 ALA A C 1
ATOM 575 O O . ALA A 1 73 ? 2.961 -3.316 10.747 1.00 93.25 73 ALA A O 1
ATOM 576 N N . LEU A 1 74 ? 2.967 -5.450 10.055 1.00 92.31 74 LEU A N 1
ATOM 577 C CA . LEU A 1 74 ? 1.889 -5.849 10.959 1.00 92.31 74 LEU A CA 1
ATOM 578 C C . LEU A 1 74 ? 2.291 -5.691 12.431 1.00 92.31 74 LEU A C 1
ATOM 580 O O . LEU A 1 74 ? 1.514 -5.152 13.220 1.00 92.31 74 LEU A O 1
ATOM 584 N N . ASP A 1 75 ? 3.503 -6.111 12.789 1.00 89.69 75 ASP A N 1
ATOM 585 C CA . ASP A 1 75 ? 4.026 -5.979 14.151 1.00 89.69 75 ASP A CA 1
ATOM 586 C C . ASP A 1 75 ? 4.170 -4.508 14.554 1.00 89.69 75 ASP A C 1
ATOM 588 O O . ASP A 1 75 ? 3.790 -4.134 15.666 1.00 89.69 75 ASP A O 1
ATOM 592 N N . GLU A 1 76 ? 4.628 -3.651 13.635 1.00 89.06 76 GLU A N 1
ATOM 593 C CA . GLU A 1 76 ? 4.693 -2.203 13.856 1.00 89.06 76 GLU A CA 1
ATOM 594 C C . GLU A 1 76 ? 3.297 -1.604 14.092 1.00 89.06 76 GLU A C 1
ATOM 596 O O . GLU A 1 76 ? 3.108 -0.857 15.053 1.00 89.06 76 GLU A O 1
ATOM 601 N N . ILE A 1 77 ? 2.288 -1.984 13.301 1.00 90.75 77 ILE A N 1
ATOM 602 C CA . ILE A 1 77 ? 0.900 -1.528 13.491 1.00 90.75 77 ILE A CA 1
ATOM 603 C C . ILE A 1 77 ? 0.340 -2.004 14.842 1.00 90.75 77 ILE A C 1
ATOM 605 O O . ILE A 1 77 ? -0.316 -1.228 15.542 1.00 90.75 77 ILE A O 1
ATOM 609 N N . LYS A 1 78 ? 0.596 -3.263 15.225 1.00 89.31 78 LYS A N 1
ATOM 610 C CA . LYS A 1 78 ? 0.171 -3.827 16.520 1.00 89.31 78 LYS A CA 1
ATOM 611 C C . LYS A 1 78 ? 0.819 -3.102 17.694 1.00 89.31 78 LYS A C 1
ATOM 613 O O . LYS A 1 78 ? 0.168 -2.891 18.714 1.00 89.31 78 LYS A O 1
ATOM 618 N N . SER A 1 79 ? 2.077 -2.697 17.535 1.00 84.62 79 SER A N 1
ATOM 619 C CA . SER A 1 79 ? 2.824 -2.003 18.581 1.00 84.62 79 SER A CA 1
ATOM 620 C C . SER A 1 79 ? 2.270 -0.606 18.886 1.00 84.62 79 SER A C 1
ATOM 622 O O . SER A 1 79 ? 2.434 -0.130 20.004 1.00 84.62 79 SER A O 1
ATOM 624 N N . ILE A 1 80 ? 1.575 0.037 17.938 1.00 83.25 80 ILE A N 1
ATOM 625 C CA . ILE A 1 80 ? 1.038 1.397 18.077 1.00 83.25 80 ILE A CA 1
ATOM 626 C C . ILE A 1 80 ? -0.369 1.343 18.695 1.00 83.25 80 ILE A C 1
ATOM 628 O O . ILE A 1 80 ? -1.373 1.139 17.997 1.00 83.25 80 ILE A O 1
ATOM 632 N N . LYS A 1 81 ? -0.466 1.565 20.014 1.00 71.75 81 LYS A N 1
ATOM 633 C CA . LYS A 1 81 ? -1.760 1.671 20.713 1.00 71.75 81 LYS A CA 1
ATOM 634 C C . LYS A 1 81 ? -2.444 3.020 20.432 1.00 71.75 81 LYS A C 1
ATOM 636 O O . LYS A 1 81 ? -1.811 3.967 19.964 1.00 71.75 81 LYS A O 1
ATOM 641 N N . LYS A 1 82 ? -3.769 3.082 20.653 1.00 62.12 82 LYS A N 1
ATOM 642 C CA . LYS A 1 82 ? -4.603 4.287 20.445 1.00 62.12 82 LYS A CA 1
ATOM 643 C C . LYS A 1 82 ? -3.978 5.521 21.104 1.00 62.12 82 LYS A C 1
ATOM 645 O O . LYS A 1 82 ? -3.348 5.409 22.149 1.00 62.12 82 LYS A O 1
ATOM 650 N N . GLU A 1 83 ? -4.193 6.681 20.480 1.00 52.56 83 GLU A N 1
ATOM 651 C CA . GLU A 1 83 ? -3.823 7.997 21.013 1.00 52.56 83 GLU A CA 1
ATOM 652 C C . GLU A 1 83 ? -4.275 8.104 22.477 1.00 52.56 83 GLU A C 1
ATOM 654 O O . GLU A 1 83 ? -5.467 7.990 22.767 1.00 52.56 83 GLU A O 1
ATOM 659 N N . THR A 1 84 ? -3.327 8.253 23.406 1.00 45.66 84 THR A N 1
ATOM 660 C CA . THR A 1 84 ? -3.648 8.485 24.812 1.00 45.66 84 THR A CA 1
ATOM 661 C C . THR A 1 84 ? -3.731 9.986 25.069 1.00 45.66 84 THR A C 1
ATOM 663 O O . THR A 1 84 ? -2.778 10.731 24.839 1.00 45.66 84 THR A O 1
ATOM 666 N N . ASP A 1 85 ? -4.886 10.441 25.562 1.00 38.47 85 ASP A N 1
ATOM 667 C CA . ASP A 1 85 ? -5.055 11.776 26.142 1.00 38.47 85 ASP A CA 1
ATOM 668 C C . ASP A 1 85 ? -4.188 11.866 27.409 1.00 38.47 85 ASP A C 1
ATOM 670 O O . ASP A 1 85 ? -4.652 11.601 28.519 1.00 38.47 85 ASP A O 1
ATOM 674 N N . CYS A 1 86 ? -2.903 12.199 27.272 1.00 35.28 86 CYS A N 1
ATOM 675 C CA . CYS A 1 86 ? -2.033 12.424 28.424 1.00 35.28 86 CYS A CA 1
ATOM 676 C C . CYS A 1 86 ? -1.737 13.926 28.595 1.00 35.28 86 CYS A C 1
ATOM 678 O O . CYS A 1 86 ? -1.143 14.546 27.704 1.00 35.28 86 CYS A O 1
ATOM 680 N N . PRO A 1 87 ? -2.136 14.545 29.726 1.00 35.34 87 PRO A N 1
ATOM 681 C CA . PRO A 1 87 ? -1.916 15.961 29.973 1.00 35.34 87 PRO A CA 1
ATOM 682 C C . PRO A 1 87 ? -0.426 16.223 30.214 1.00 35.34 87 PRO A C 1
ATOM 684 O O . PRO A 1 87 ? 0.149 15.732 31.177 1.00 35.34 87 PRO A O 1
ATOM 687 N N . THR A 1 88 ? 0.181 17.038 29.346 1.00 41.53 88 THR A N 1
ATOM 688 C CA . THR A 1 88 ? 1.428 17.797 29.574 1.00 41.53 88 THR A CA 1
ATOM 689 C C . THR A 1 88 ? 2.548 17.084 30.349 1.00 41.53 88 THR A C 1
ATOM 691 O O . THR A 1 88 ? 2.595 17.150 31.575 1.00 41.53 88 THR A O 1
ATOM 694 N N . ALA A 1 89 ? 3.562 16.563 29.650 1.00 30.03 89 ALA A N 1
ATOM 695 C CA . ALA A 1 89 ? 4.886 16.384 30.249 1.00 30.03 89 ALA A CA 1
ATOM 696 C C . ALA A 1 89 ? 6.019 16.447 29.209 1.00 30.03 89 ALA A C 1
ATOM 698 O O . ALA A 1 89 ? 6.074 15.645 28.275 1.00 30.03 89 ALA A O 1
ATOM 699 N N . GLY A 1 90 ? 6.885 17.445 29.422 1.00 27.94 90 GLY A N 1
ATOM 700 C CA . GLY A 1 90 ? 8.321 17.539 29.129 1.00 27.94 90 GLY A CA 1
ATOM 701 C C . GLY A 1 90 ? 8.901 16.818 27.913 1.00 27.94 90 GLY A C 1
ATOM 702 O O . GLY A 1 90 ? 8.905 15.594 27.820 1.00 27.94 90 GLY A O 1
ATOM 703 N N . GLU A 1 91 ? 9.512 17.605 27.035 1.00 27.95 91 GLU A N 1
ATOM 704 C CA . GLU A 1 91 ? 10.440 17.167 25.995 1.00 27.95 91 GLU A CA 1
ATOM 705 C C . GLU A 1 91 ? 11.509 16.201 26.553 1.00 27.95 91 GLU A C 1
ATOM 707 O O . GLU A 1 91 ? 12.347 16.578 27.373 1.00 27.95 91 GLU A O 1
ATOM 712 N N . LYS A 1 92 ? 11.529 14.958 26.063 1.00 28.06 92 LYS A N 1
ATOM 713 C CA . LYS A 1 92 ? 12.718 14.097 26.073 1.00 28.06 92 LYS A CA 1
ATOM 714 C C . LYS A 1 92 ? 12.920 13.571 24.655 1.00 28.06 92 LYS A C 1
ATOM 716 O O . LYS A 1 92 ? 12.124 12.783 24.161 1.00 28.06 92 LYS A O 1
ATOM 721 N N . LYS A 1 93 ? 13.978 14.056 23.998 1.00 26.58 93 LYS A N 1
ATOM 722 C CA . LYS A 1 93 ? 14.466 13.549 22.708 1.00 26.58 93 LYS A CA 1
ATOM 723 C C . LYS A 1 93 ? 14.835 12.074 22.859 1.00 26.58 93 LYS A C 1
ATOM 725 O O . LYS A 1 93 ? 15.733 11.766 23.638 1.00 26.58 93 LYS A O 1
ATOM 730 N N . VAL A 1 94 ? 14.208 11.200 22.077 1.00 33.00 94 VAL A N 1
ATOM 731 C CA . VAL A 1 94 ? 14.682 9.826 21.885 1.00 33.00 94 VAL A CA 1
ATOM 732 C C . VAL A 1 94 ? 15.914 9.895 20.981 1.00 33.00 94 VAL A C 1
ATOM 734 O O . VAL A 1 94 ? 15.814 10.141 19.781 1.00 33.00 94 VAL A O 1
ATOM 737 N N . ARG A 1 95 ? 17.095 9.782 21.589 1.00 28.88 95 ARG A N 1
ATOM 738 C CA . ARG A 1 95 ? 18.341 9.402 20.920 1.00 28.88 95 ARG A CA 1
ATOM 739 C C . ARG A 1 95 ? 18.704 8.016 21.433 1.00 28.88 95 ARG A C 1
ATOM 741 O O . ARG A 1 95 ? 18.600 7.793 22.633 1.00 28.88 95 ARG A O 1
ATOM 748 N N . ASP A 1 96 ? 19.071 7.157 20.490 1.00 32.84 96 ASP A N 1
ATOM 749 C CA . ASP A 1 96 ? 19.681 5.832 20.612 1.00 32.84 96 ASP A CA 1
ATOM 750 C C . ASP A 1 96 ? 20.073 5.416 22.033 1.00 32.84 96 ASP A C 1
ATOM 752 O O . ASP A 1 96 ? 21.072 5.900 22.547 1.00 32.84 96 ASP A O 1
ATOM 756 N N . GLU A 1 97 ? 19.307 4.498 22.627 1.00 30.00 97 GLU A N 1
ATOM 757 C CA . GLU A 1 97 ? 19.756 3.538 23.646 1.00 30.00 97 GLU A CA 1
ATOM 758 C C . GLU A 1 97 ? 18.592 2.578 23.957 1.00 30.00 97 GLU A C 1
ATOM 760 O O . GLU A 1 97 ? 17.671 2.880 24.714 1.00 30.00 97 GLU A O 1
ATOM 765 N N . ILE A 1 98 ? 18.602 1.397 23.327 1.00 35.16 98 ILE A N 1
ATOM 766 C CA . ILE A 1 98 ? 17.760 0.270 23.743 1.00 35.16 98 ILE A CA 1
ATOM 767 C C . ILE A 1 98 ? 18.408 -0.310 25.001 1.00 35.16 98 ILE A C 1
ATOM 769 O O . ILE A 1 98 ? 19.297 -1.151 24.894 1.00 35.16 98 ILE A O 1
ATOM 773 N N . GLN A 1 99 ? 17.987 0.142 26.184 1.00 28.16 99 GLN A N 1
ATOM 774 C CA . GLN A 1 99 ? 18.151 -0.600 27.438 1.00 28.16 99 GLN A CA 1
ATOM 775 C C . GLN A 1 99 ? 17.166 -0.097 28.510 1.00 28.16 99 GLN A C 1
ATOM 777 O O . GLN A 1 99 ? 17.325 0.992 29.042 1.00 28.16 99 GLN A O 1
ATOM 782 N N . ASN A 1 100 ? 16.181 -0.950 28.819 1.00 30.38 100 ASN A N 1
ATOM 783 C CA . ASN A 1 100 ? 15.324 -0.985 30.014 1.00 30.38 100 ASN A CA 1
ATOM 784 C C . ASN A 1 100 ? 14.587 0.296 30.457 1.00 30.38 100 ASN A C 1
ATOM 786 O O . ASN A 1 100 ? 15.156 1.144 31.129 1.00 30.38 100 ASN A O 1
ATOM 790 N N . GLU A 1 101 ? 13.271 0.335 30.226 1.00 31.64 101 GLU A N 1
ATOM 791 C CA . GLU A 1 101 ? 12.188 0.328 31.236 1.00 31.64 101 GLU A CA 1
ATOM 792 C C . GLU A 1 101 ? 10.843 0.611 30.532 1.00 31.64 101 GLU A C 1
ATOM 794 O O . GLU A 1 101 ? 10.798 1.206 29.460 1.00 31.64 101 GLU A O 1
ATOM 799 N N . CYS A 1 102 ? 9.753 0.078 31.084 1.00 36.03 102 CYS A N 1
ATOM 800 C CA . CYS A 1 102 ? 8.414 0.021 30.496 1.00 36.03 102 CYS A CA 1
ATOM 801 C C . CYS A 1 102 ? 7.893 1.371 29.943 1.00 36.03 102 CYS A C 1
ATOM 803 O O . CYS A 1 102 ? 8.014 2.394 30.609 1.00 36.03 102 CYS A O 1
ATOM 805 N N . TYR A 1 103 ? 7.200 1.316 28.794 1.00 37.19 103 TYR A N 1
ATOM 806 C CA . TYR A 1 103 ? 6.561 2.420 28.046 1.00 37.19 103 TYR A CA 1
ATOM 807 C C . TYR A 1 103 ? 7.512 3.356 27.286 1.00 37.19 103 TYR A C 1
ATOM 809 O O . TYR A 1 103 ? 7.886 4.428 27.760 1.00 37.19 103 TYR A O 1
ATOM 817 N N . ASN A 1 104 ? 7.790 3.010 26.025 1.00 44.25 104 ASN A N 1
ATOM 818 C CA . ASN A 1 104 ? 8.354 3.958 25.069 1.00 44.25 104 ASN A CA 1
ATOM 819 C C . ASN A 1 104 ? 7.206 4.644 24.319 1.00 44.25 104 ASN A C 1
ATOM 821 O O . ASN A 1 104 ? 6.390 3.987 23.679 1.00 44.25 104 ASN A O 1
ATOM 825 N N . THR A 1 105 ? 7.126 5.972 24.405 1.00 41.84 105 THR A N 1
ATOM 826 C CA . THR A 1 105 ? 6.258 6.749 23.511 1.00 41.84 105 THR A CA 1
ATOM 827 C C . THR A 1 105 ? 7.013 7.012 22.214 1.00 41.84 105 THR A C 1
ATOM 829 O O . THR A 1 105 ? 8.146 7.491 22.249 1.00 41.84 105 THR A O 1
ATOM 832 N N . VAL A 1 106 ? 6.407 6.699 21.068 1.00 48.41 106 VAL A N 1
ATOM 833 C CA . VAL A 1 106 ? 6.973 7.038 19.756 1.00 48.41 106 VAL A CA 1
ATOM 834 C C . VAL A 1 106 ? 6.282 8.291 19.238 1.00 48.41 106 VAL A C 1
ATOM 836 O O . VAL A 1 106 ? 5.053 8.393 19.220 1.00 48.41 106 VAL A O 1
ATOM 839 N N . GLU A 1 107 ? 7.091 9.271 18.842 1.00 43.91 107 GLU A N 1
ATOM 840 C CA . GLU A 1 107 ? 6.619 10.431 18.095 1.00 43.91 107 GLU A CA 1
ATOM 841 C C . GLU A 1 107 ? 6.423 10.002 16.644 1.00 43.91 107 GLU A C 1
ATOM 843 O O . GLU A 1 107 ? 7.383 9.871 15.886 1.00 43.91 107 GLU A O 1
ATOM 848 N N . LEU A 1 108 ? 5.170 9.763 16.264 1.00 51.50 108 LEU A N 1
ATOM 849 C CA . LEU A 1 108 ? 4.824 9.510 14.873 1.00 51.50 108 LEU A CA 1
ATOM 850 C C . LEU A 1 108 ? 4.338 10.812 14.248 1.00 51.50 108 LEU A C 1
ATOM 852 O O . LEU A 1 108 ? 3.591 11.588 14.855 1.00 51.50 108 LEU A O 1
ATOM 856 N N . ASN A 1 109 ? 4.755 11.042 13.006 1.00 46.34 109 ASN A N 1
ATOM 857 C CA . ASN A 1 109 ? 4.255 12.147 12.204 1.00 46.34 109 ASN A CA 1
ATOM 858 C C . ASN A 1 109 ? 2.787 11.865 11.852 1.00 46.34 109 ASN A C 1
ATOM 860 O O . ASN A 1 109 ? 2.478 11.219 10.850 1.00 46.34 109 ASN A O 1
ATOM 864 N N . CYS A 1 110 ? 1.880 12.335 12.706 1.00 40.81 110 CYS A N 1
ATOM 865 C CA . CYS A 1 110 ? 0.494 12.589 12.341 1.00 40.81 110 CYS A CA 1
ATOM 866 C C . CY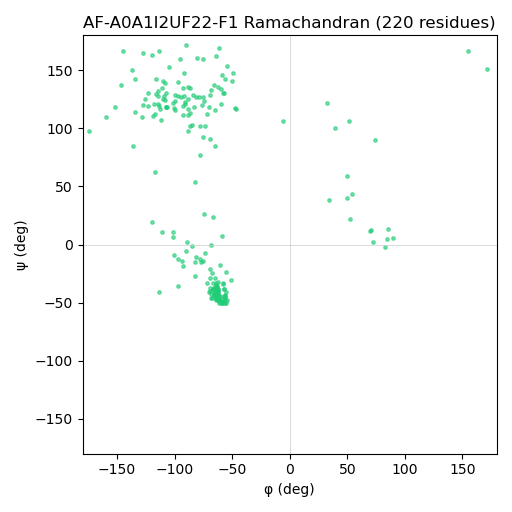S A 1 110 ? 0.541 13.860 11.501 1.00 40.81 110 CYS A C 1
ATOM 868 O O . CYS A 1 110 ? 1.107 14.839 11.955 1.00 40.81 110 CYS A O 1
ATOM 870 N N . GLY A 1 111 ? 0.035 13.849 10.272 1.00 43.31 111 GLY A N 1
ATOM 871 C CA . GLY A 1 111 ? 0.323 14.882 9.272 1.00 43.31 111 GLY A CA 1
ATOM 872 C C . GLY A 1 111 ? -0.038 16.346 9.604 1.00 43.31 111 GLY A C 1
ATOM 873 O O . GLY A 1 111 ? 0.045 17.185 8.726 1.00 43.31 111 GLY A O 1
ATOM 874 N N . THR A 1 112 ? -0.464 16.725 10.803 1.00 34.91 112 THR A N 1
ATOM 875 C CA . THR A 1 112 ? -0.369 18.135 11.219 1.00 34.91 112 THR A CA 1
ATOM 876 C C . THR A 1 112 ? 1.062 18.416 11.687 1.00 34.91 112 THR A C 1
ATOM 878 O O . THR A 1 112 ? 1.791 17.503 12.046 1.00 34.91 112 THR A O 1
ATOM 881 N N . ASP A 1 113 ? 1.506 19.666 11.741 1.00 39.72 113 ASP A N 1
ATOM 882 C CA . ASP A 1 113 ? 2.824 20.040 12.300 1.00 39.72 113 ASP A CA 1
ATOM 883 C C . ASP A 1 113 ? 2.926 19.778 13.836 1.00 39.72 113 ASP A C 1
ATOM 885 O O . ASP A 1 113 ? 3.669 20.425 14.570 1.00 39.72 113 ASP A O 1
ATOM 889 N N . GLN A 1 114 ? 2.109 18.852 14.355 1.00 40.12 114 GLN A N 1
ATOM 890 C CA . GLN A 1 114 ? 2.001 18.422 15.738 1.00 4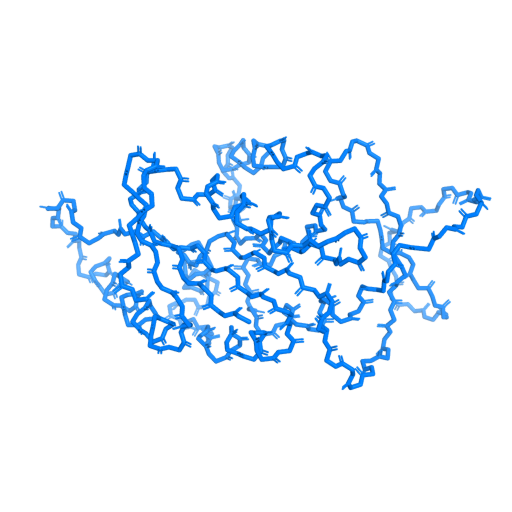0.12 114 GLN A CA 1
ATOM 891 C C . GLN A 1 114 ? 2.389 16.945 15.827 1.00 40.12 114 GLN A C 1
ATOM 893 O O . GLN A 1 114 ? 1.684 16.055 15.346 1.00 40.12 114 GLN A O 1
ATOM 898 N N . ARG A 1 115 ? 3.517 16.678 16.487 1.00 47.34 115 ARG A N 1
ATOM 899 C CA . ARG A 1 115 ? 3.931 15.315 16.827 1.00 47.34 115 ARG A CA 1
ATOM 900 C C . ARG A 1 115 ? 2.925 14.732 17.814 1.00 47.34 115 ARG A C 1
ATOM 902 O O . ARG A 1 115 ? 2.809 15.229 18.934 1.00 47.34 115 ARG A O 1
ATOM 909 N N . LYS A 1 116 ? 2.207 13.685 17.406 1.00 49.66 116 LYS A N 1
ATOM 910 C CA . LYS A 1 116 ? 1.375 12.902 18.324 1.00 49.66 116 LYS A CA 1
ATOM 911 C C . LYS A 1 116 ? 2.235 11.817 18.959 1.00 49.66 116 LYS A C 1
ATOM 913 O O . LYS A 1 116 ? 3.023 11.161 18.275 1.00 49.66 116 LYS A O 1
ATOM 918 N N . LYS A 1 117 ? 2.100 11.662 20.275 1.00 50.81 117 LYS A N 1
ATOM 919 C CA . LYS A 1 117 ? 2.759 10.594 21.027 1.00 50.81 117 LYS A CA 1
ATOM 920 C C . LYS A 1 117 ? 1.842 9.380 21.025 1.00 50.81 117 LYS A C 1
ATOM 922 O O . LYS A 1 117 ? 0.691 9.486 21.435 1.00 50.81 117 LYS A O 1
ATOM 927 N N . TYR A 1 118 ? 2.366 8.253 20.571 1.00 56.34 118 TYR A N 1
ATOM 928 C CA . TYR A 1 118 ? 1.693 6.964 20.655 1.00 56.34 118 TYR A CA 1
ATOM 929 C C . TYR A 1 118 ? 2.420 6.094 21.665 1.00 56.34 118 TYR A C 1
ATOM 931 O O . TYR A 1 118 ? 3.652 6.110 21.722 1.00 56.34 118 TYR A O 1
ATOM 939 N N . GLU A 1 119 ? 1.672 5.343 22.462 1.00 56.84 119 GLU A N 1
ATOM 940 C CA . GLU A 1 119 ? 2.256 4.329 23.332 1.00 56.84 119 GLU A CA 1
ATOM 941 C C . GLU A 1 119 ? 2.665 3.119 22.499 1.00 56.84 119 GLU A C 1
ATOM 943 O O . GLU A 1 119 ? 1.854 2.579 21.742 1.00 56.84 119 GLU A O 1
ATOM 948 N N . VAL A 1 120 ? 3.928 2.713 22.644 1.00 58.34 120 VAL A N 1
ATOM 949 C CA . VAL A 1 120 ? 4.472 1.518 22.005 1.00 58.34 120 VAL A CA 1
ATOM 950 C C . VAL A 1 120 ? 4.720 0.439 23.044 1.00 58.34 120 VAL A C 1
ATOM 952 O O . VAL A 1 120 ? 5.373 0.676 24.064 1.00 58.34 120 VAL A O 1
ATOM 955 N N . THR A 1 121 ? 4.191 -0.756 22.781 1.00 59.41 121 THR A N 1
ATOM 956 C CA . THR A 1 121 ? 4.342 -1.922 23.660 1.00 59.41 121 THR A CA 1
ATOM 957 C C . THR A 1 121 ? 5.125 -3.029 22.967 1.00 59.41 121 THR A C 1
ATOM 959 O O . THR A 1 121 ? 4.947 -3.268 21.777 1.00 59.41 121 THR A O 1
ATOM 962 N N . SER A 1 122 ? 5.977 -3.727 23.723 1.00 52.56 122 SER A N 1
ATOM 963 C CA . SER A 1 122 ? 6.653 -4.959 23.282 1.00 52.56 122 SER A CA 1
ATOM 964 C C . SER A 1 122 ? 5.743 -6.190 23.323 1.00 52.56 122 SER A C 1
ATOM 966 O O . SER A 1 122 ? 6.097 -7.240 22.794 1.00 52.56 122 SER A O 1
ATOM 968 N N . ASP A 1 123 ? 4.587 -6.068 23.976 1.00 51.44 123 ASP A N 1
ATOM 969 C CA . ASP A 1 123 ? 3.611 -7.142 24.097 1.00 51.44 123 ASP A CA 1
ATOM 970 C C . ASP A 1 123 ? 2.692 -7.116 22.875 1.00 51.44 123 ASP A C 1
ATOM 972 O O . ASP A 1 123 ? 1.789 -6.283 22.768 1.00 51.44 123 ASP A O 1
ATOM 976 N N . HIS A 1 124 ? 2.947 -8.021 21.932 1.00 58.09 124 HIS A N 1
ATOM 977 C CA . HIS A 1 124 ? 2.051 -8.299 20.816 1.00 58.09 124 HIS A CA 1
ATOM 978 C C . HIS A 1 124 ? 0.908 -9.180 21.332 1.00 58.09 124 HIS A C 1
ATOM 980 O O . HIS A 1 124 ? 0.922 -10.401 21.167 1.00 58.09 124 HIS A O 1
ATOM 986 N N . GLU A 1 125 ? -0.060 -8.582 22.033 1.00 54.84 125 GLU A N 1
ATOM 987 C CA . GLU A 1 125 ? -1.312 -9.284 22.320 1.00 54.84 125 GLU A CA 1
ATOM 988 C C . GLU A 1 125 ? -1.938 -9.743 20.995 1.00 54.84 125 GLU A C 1
ATOM 990 O O . GLU A 1 125 ? -1.854 -9.064 19.969 1.00 54.84 125 GLU A O 1
ATOM 995 N N . ASN A 1 126 ? -2.531 -10.935 21.011 1.00 54.19 126 ASN A N 1
ATOM 996 C CA . ASN A 1 126 ? -3.042 -11.642 19.834 1.00 54.19 126 ASN A CA 1
ATOM 997 C C . ASN A 1 126 ? -4.357 -11.036 19.295 1.00 54.19 126 ASN A C 1
ATOM 999 O O . ASN A 1 126 ? -5.175 -11.738 18.703 1.00 54.19 126 ASN A O 1
ATOM 1003 N N . ASP A 1 127 ? -4.578 -9.749 19.550 1.00 65.69 127 ASP A N 1
ATOM 1004 C CA . ASP A 1 127 ? -5.811 -9.053 19.231 1.00 65.69 127 ASP A CA 1
ATOM 1005 C C . ASP A 1 127 ? -5.787 -8.611 17.768 1.00 65.69 127 ASP A C 1
ATOM 1007 O O . ASP A 1 127 ? -4.937 -7.837 17.318 1.00 65.69 127 ASP A O 1
ATOM 1011 N N . GLU A 1 128 ? -6.744 -9.130 17.004 1.00 73.56 128 GLU A N 1
ATOM 1012 C CA . GLU A 1 128 ? -7.013 -8.671 15.650 1.00 73.56 128 GLU A CA 1
ATOM 1013 C C . GLU A 1 128 ? -7.314 -7.158 15.666 1.00 73.56 128 GLU A C 1
ATOM 1015 O O . GLU A 1 128 ? -8.167 -6.673 16.413 1.00 73.56 128 GLU A O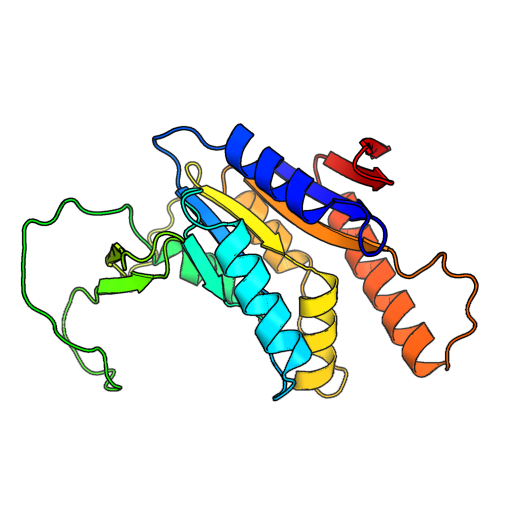 1
ATOM 1020 N N . LEU A 1 129 ? -6.655 -6.392 14.796 1.00 85.75 129 LEU A N 1
ATOM 1021 C CA . LEU A 1 129 ? -6.768 -4.934 14.682 1.00 85.75 129 LEU A CA 1
ATOM 1022 C C . LEU A 1 129 ? -7.992 -4.541 13.839 1.00 85.75 129 LEU A C 1
ATOM 1024 O O . LEU A 1 129 ? -7.897 -3.799 12.857 1.00 85.75 129 LEU A O 1
ATOM 1028 N N . LY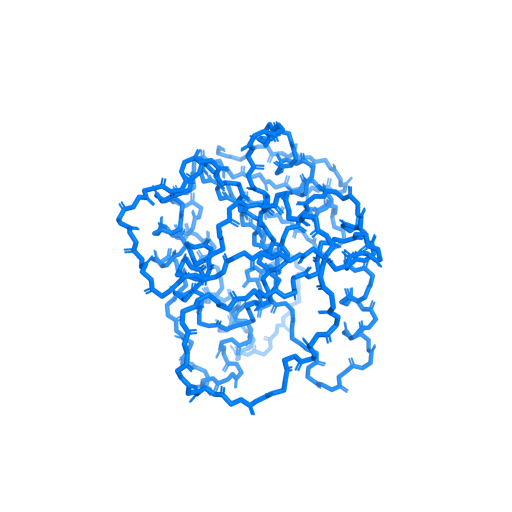S A 1 130 ? -9.174 -5.048 14.200 1.00 86.69 130 LYS A N 1
ATOM 1029 C CA . LYS A 1 130 ? -10.424 -4.820 13.448 1.00 86.69 130 LYS A CA 1
ATOM 1030 C C . LYS A 1 130 ? -10.933 -3.374 13.497 1.00 86.69 130 LYS A C 1
ATOM 1032 O O . LYS A 1 130 ? -11.944 -3.073 12.873 1.00 86.69 130 LYS A O 1
ATOM 1037 N N . ASP A 1 131 ? -10.228 -2.485 14.192 1.00 89.12 131 ASP A N 1
ATOM 1038 C CA . ASP A 1 131 ? -10.423 -1.034 14.194 1.00 89.12 131 ASP A CA 1
ATOM 1039 C C . ASP A 1 131 ? -9.399 -0.283 13.317 1.00 89.12 131 ASP A C 1
ATOM 1041 O O . ASP A 1 131 ? -9.352 0.944 13.365 1.00 89.12 131 ASP A O 1
ATOM 1045 N N . ALA A 1 132 ? -8.545 -0.980 12.558 1.00 93.38 132 ALA A N 1
ATOM 1046 C CA . ALA A 1 132 ? -7.488 -0.370 11.753 1.00 93.38 132 ALA A CA 1
ATOM 1047 C C . ALA A 1 132 ? -7.791 -0.417 10.247 1.00 93.38 132 ALA A C 1
ATOM 1049 O O . ALA A 1 132 ? -8.075 -1.475 9.684 1.00 93.38 132 ALA A O 1
ATOM 1050 N N . VAL A 1 133 ? -7.659 0.727 9.579 1.00 96.75 133 VAL A N 1
ATOM 1051 C CA . VAL A 1 133 ? -7.643 0.853 8.118 1.00 96.75 133 VAL A CA 1
ATOM 1052 C C . VAL A 1 133 ? -6.219 1.181 7.685 1.00 96.75 133 VAL A C 1
ATOM 1054 O O . VAL A 1 133 ? -5.631 2.155 8.150 1.00 96.75 133 VAL A O 1
ATOM 1057 N N . VAL A 1 134 ? -5.658 0.368 6.797 1.00 97.75 134 VAL A N 1
ATOM 1058 C CA . VAL A 1 134 ? -4.266 0.452 6.351 1.00 97.75 134 VAL A CA 1
ATOM 1059 C C . VAL A 1 134 ? -4.220 0.769 4.863 1.00 97.75 134 VAL A C 1
ATOM 1061 O O . VAL A 1 134 ? -4.853 0.092 4.056 1.00 97.75 134 VAL A O 1
ATOM 1064 N N . LEU A 1 135 ? -3.439 1.780 4.499 1.00 98.25 135 LEU A N 1
ATOM 1065 C CA . LEU A 1 135 ? -3.118 2.142 3.124 1.00 98.25 135 LEU A CA 1
ATOM 1066 C C . LEU A 1 135 ? -1.625 1.919 2.880 1.00 98.25 135 LEU A C 1
ATOM 1068 O O . LEU A 1 135 ? -0.803 2.532 3.553 1.00 98.25 135 LEU A O 1
ATOM 1072 N N . LEU A 1 136 ? -1.272 1.073 1.916 1.00 98.31 136 LEU A N 1
ATOM 1073 C CA . LEU A 1 136 ? 0.098 0.906 1.437 1.00 98.31 136 LEU A CA 1
ATOM 1074 C C . LEU A 1 136 ? 0.283 1.650 0.121 1.00 98.31 136 LEU A C 1
ATOM 1076 O O . LEU A 1 136 ? -0.389 1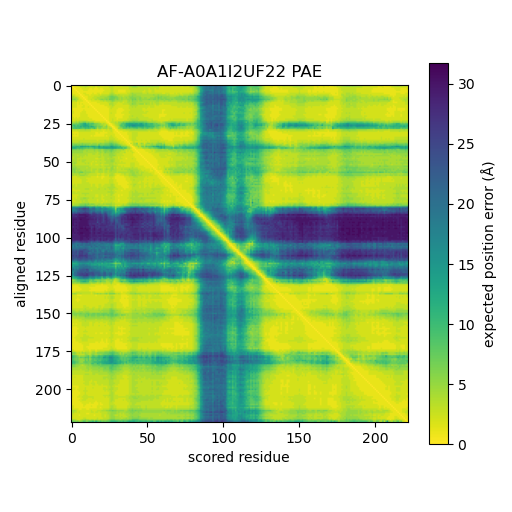.347 -0.868 1.00 98.31 136 LEU A O 1
ATOM 1080 N N . GLU A 1 137 ? 1.239 2.576 0.100 1.00 95.12 137 GLU A N 1
ATOM 1081 C CA . GLU A 1 137 ? 1.601 3.327 -1.096 1.00 95.12 137 GLU A CA 1
ATOM 1082 C C . GLU A 1 137 ? 3.133 3.389 -1.269 1.00 95.12 137 GLU A C 1
ATOM 1084 O O . GLU A 1 137 ? 3.843 3.990 -0.458 1.00 95.12 137 GLU A O 1
ATOM 1089 N N . ASP A 1 138 ? 3.695 2.772 -2.308 1.00 94.56 138 ASP A N 1
ATOM 1090 C CA . ASP A 1 138 ? 3.056 1.824 -3.236 1.00 94.56 138 ASP A CA 1
ATOM 1091 C C . ASP A 1 138 ? 3.833 0.507 -3.387 1.00 94.56 138 ASP A C 1
ATOM 1093 O O . ASP A 1 138 ? 4.985 0.358 -2.969 1.00 94.56 138 ASP A O 1
ATOM 1097 N N . LEU A 1 139 ? 3.156 -0.489 -3.952 1.00 97.06 139 LEU A N 1
ATOM 1098 C CA . LEU A 1 139 ? 3.693 -1.826 -4.169 1.00 97.06 139 LEU A CA 1
ATOM 1099 C C . LEU A 1 139 ? 4.883 -1.822 -5.135 1.00 97.06 139 LEU A C 1
ATOM 1101 O O . LEU A 1 139 ? 5.827 -2.589 -4.963 1.00 97.06 139 LEU A O 1
ATOM 1105 N N . THR A 1 140 ? 4.851 -0.956 -6.149 1.00 95.38 140 THR A N 1
ATOM 1106 C CA . THR A 1 140 ? 5.915 -0.850 -7.152 1.00 95.38 140 THR A CA 1
ATOM 1107 C C . THR A 1 140 ? 7.226 -0.387 -6.522 1.00 95.38 140 THR A C 1
ATOM 1109 O O . THR A 1 140 ? 8.265 -0.989 -6.782 1.00 95.38 140 THR A O 1
ATOM 1112 N N . ASN A 1 141 ? 7.181 0.641 -5.670 1.00 95.06 141 ASN A N 1
ATOM 1113 C CA . ASN A 1 141 ? 8.346 1.120 -4.933 1.00 95.06 141 ASN A CA 1
ATOM 1114 C C . ASN A 1 141 ? 8.831 0.072 -3.932 1.00 95.06 141 ASN A C 1
ATOM 1116 O O . ASN A 1 141 ? 10.029 -0.177 -3.877 1.00 95.06 141 ASN A O 1
ATOM 1120 N N . LEU A 1 142 ? 7.924 -0.593 -3.206 1.00 97.25 142 LEU A N 1
ATOM 1121 C CA . LEU A 1 142 ? 8.293 -1.682 -2.296 1.00 97.25 142 LEU A CA 1
ATOM 1122 C C . LEU A 1 142 ? 9.062 -2.787 -3.033 1.00 97.25 142 LEU A C 1
ATOM 1124 O O . LEU A 1 142 ? 10.146 -3.174 -2.612 1.00 97.25 142 LEU A O 1
ATOM 1128 N N . TYR A 1 143 ? 8.540 -3.263 -4.163 1.00 96.94 143 TYR A N 1
ATOM 1129 C CA . TYR A 1 143 ? 9.193 -4.318 -4.933 1.00 96.94 143 TYR A CA 1
ATOM 1130 C C . TYR A 1 143 ? 10.530 -3.873 -5.546 1.00 96.94 143 TYR A C 1
ATOM 1132 O O . TYR A 1 143 ? 11.498 -4.636 -5.547 1.00 96.94 143 TYR A O 1
ATOM 1140 N N . ALA A 1 144 ? 10.615 -2.631 -6.036 1.00 95.06 144 ALA A N 1
ATOM 1141 C CA . ALA A 1 144 ? 11.872 -2.061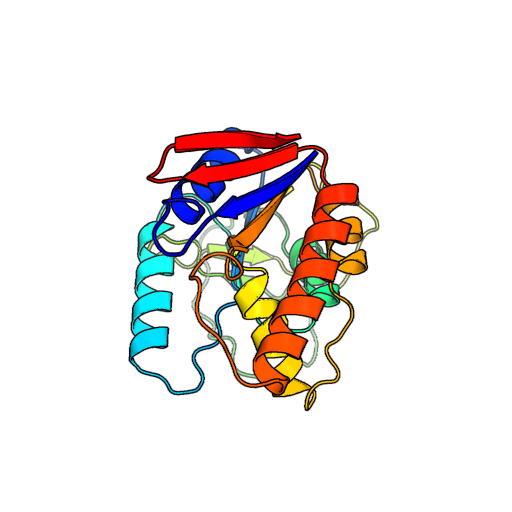 -6.518 1.00 95.06 144 ALA A CA 1
ATOM 1142 C C . ALA A 1 144 ? 12.923 -2.026 -5.404 1.00 95.06 144 ALA A C 1
ATOM 1144 O O . ALA A 1 144 ? 14.031 -2.529 -5.579 1.00 95.06 144 ALA A O 1
ATOM 1145 N N . ASN A 1 145 ? 12.549 -1.493 -4.246 1.00 95.38 145 ASN A N 1
ATOM 1146 C CA . ASN A 1 145 ? 13.398 -1.404 -3.071 1.00 95.38 145 ASN A CA 1
ATOM 1147 C C . ASN A 1 145 ? 13.927 -2.776 -2.637 1.00 95.38 145 ASN A C 1
ATOM 1149 O O . ASN A 1 145 ? 15.131 -2.930 -2.435 1.00 95.38 145 ASN A O 1
ATOM 1153 N N . GLU A 1 146 ? 13.050 -3.777 -2.555 1.00 95.69 146 GLU A N 1
ATOM 1154 C CA . GLU A 1 146 ? 13.417 -5.162 -2.259 1.00 95.69 146 GLU A CA 1
ATOM 1155 C C . GLU A 1 146 ? 14.462 -5.688 -3.244 1.00 95.69 146 GLU A C 1
ATOM 1157 O O . GLU A 1 146 ? 15.519 -6.164 -2.828 1.00 95.69 146 GLU A O 1
ATOM 1162 N N . CYS A 1 147 ? 14.227 -5.532 -4.551 1.00 94.00 147 CYS A N 1
ATOM 1163 C CA . CYS A 1 147 ? 15.181 -5.933 -5.585 1.00 94.00 147 CYS A CA 1
ATOM 1164 C C . CYS A 1 147 ? 16.548 -5.252 -5.407 1.00 94.00 147 CYS A C 1
ATOM 1166 O O . CYS A 1 147 ? 17.581 -5.918 -5.501 1.00 94.00 147 CYS A O 1
ATOM 1168 N N . PHE A 1 148 ? 16.570 -3.946 -5.127 1.00 92.12 148 PHE A N 1
ATOM 1169 C CA . PHE A 1 148 ? 17.815 -3.200 -4.933 1.00 92.12 148 PHE A CA 1
ATOM 1170 C C . PHE A 1 148 ? 18.555 -3.609 -3.657 1.00 92.12 148 PHE A C 1
ATOM 1172 O O . PHE A 1 148 ? 19.774 -3.764 -3.683 1.00 92.12 148 PHE A O 1
ATOM 1179 N N . GLN A 1 149 ? 17.849 -3.792 -2.540 1.00 92.31 149 GLN A N 1
ATOM 1180 C CA . GLN A 1 149 ? 18.474 -4.101 -1.253 1.00 92.31 149 GLN A CA 1
ATOM 1181 C C . GLN A 1 149 ? 19.023 -5.532 -1.197 1.00 92.31 149 GLN A C 1
ATOM 1183 O O . GLN A 1 149 ? 20.036 -5.786 -0.545 1.00 92.31 149 GLN A O 1
ATOM 1188 N N . THR A 1 150 ? 18.366 -6.463 -1.884 1.00 91.38 150 THR A N 1
ATOM 1189 C CA . THR A 1 150 ? 18.665 -7.903 -1.823 1.00 91.38 150 THR A CA 1
ATOM 1190 C C . THR A 1 150 ? 19.473 -8.415 -3.018 1.00 91.38 150 THR A C 1
ATOM 1192 O O . THR A 1 150 ? 19.625 -9.624 -3.183 1.00 91.38 150 THR A O 1
ATOM 1195 N N . ASN A 1 151 ? 20.008 -7.522 -3.860 1.00 90.69 151 ASN A N 1
ATOM 1196 C CA . ASN A 1 151 ? 20.711 -7.873 -5.101 1.00 90.69 151 ASN A CA 1
ATOM 1197 C C . ASN A 1 151 ? 19.879 -8.784 -6.030 1.00 90.69 151 ASN A C 1
ATOM 1199 O O . ASN A 1 151 ? 20.394 -9.752 -6.586 1.00 90.69 151 ASN A O 1
ATOM 1203 N N . GLY A 1 152 ? 18.589 -8.478 -6.191 1.00 89.00 152 GLY A N 1
ATOM 1204 C CA . GLY A 1 152 ? 17.674 -9.213 -7.071 1.00 89.00 152 GLY A CA 1
ATOM 1205 C C . GLY A 1 152 ? 17.024 -10.449 -6.443 1.00 89.00 152 GLY A C 1
ATOM 1206 O O . GLY A 1 152 ? 16.428 -11.247 -7.165 1.00 89.00 152 GLY A O 1
ATOM 1207 N N . HIS A 1 153 ? 17.101 -10.605 -5.120 1.00 90.00 153 HIS A N 1
ATOM 1208 C CA . HIS A 1 153 ? 16.463 -11.691 -4.370 1.00 90.00 153 HIS A CA 1
ATOM 1209 C C . HIS A 1 153 ? 15.424 -11.143 -3.379 1.00 90.00 153 HIS A C 1
ATOM 1211 O O . HIS A 1 153 ? 15.607 -11.285 -2.168 1.00 90.00 153 HIS A O 1
ATOM 1217 N N . PRO A 1 154 ? 14.366 -10.477 -3.882 1.00 92.81 154 PRO A N 1
ATOM 1218 C CA . PRO A 1 154 ? 13.405 -9.769 -3.047 1.00 92.81 154 PRO A CA 1
ATOM 1219 C C . PRO A 1 154 ? 12.746 -10.716 -2.042 1.00 92.81 154 PRO A C 1
ATOM 1221 O O . PRO A 1 154 ? 12.491 -11.885 -2.352 1.00 92.81 154 PRO A O 1
ATOM 1224 N N . HIS A 1 155 ? 12.441 -10.206 -0.848 1.00 94.50 155 HIS A N 1
ATOM 1225 C CA . HIS A 1 155 ? 11.619 -10.949 0.103 1.00 94.50 155 HIS A CA 1
ATOM 1226 C C . HIS A 1 155 ? 10.199 -11.155 -0.450 1.00 94.50 155 HIS A C 1
ATOM 1228 O O . HIS A 1 155 ? 9.759 -10.476 -1.380 1.00 94.50 155 HIS A O 1
ATOM 1234 N N . GLU A 1 156 ? 9.466 -12.108 0.128 1.00 95.00 156 GLU A N 1
ATOM 1235 C CA . GLU A 1 156 ? 8.067 -12.342 -0.236 1.00 95.00 156 GLU A CA 1
ATOM 1236 C C . GLU A 1 156 ? 7.197 -11.131 0.171 1.00 95.00 156 GLU A C 1
ATOM 1238 O O . GLU A 1 156 ? 7.379 -10.569 1.253 1.00 95.00 156 GLU A O 1
ATOM 1243 N N . ILE A 1 157 ? 6.269 -10.721 -0.705 1.00 96.94 157 ILE A N 1
ATOM 1244 C CA . ILE A 1 157 ? 5.382 -9.567 -0.500 1.00 96.94 157 ILE A CA 1
ATOM 1245 C C . ILE A 1 157 ? 3.898 -9.954 -0.362 1.00 96.94 157 ILE A C 1
ATOM 1247 O O . ILE A 1 157 ? 3.189 -9.359 0.452 1.00 96.94 157 ILE A O 1
ATOM 1251 N N . ALA A 1 158 ? 3.386 -10.901 -1.151 1.00 96.88 158 ALA A N 1
ATOM 1252 C CA . ALA A 1 158 ? 1.951 -11.169 -1.225 1.00 96.88 158 ALA A CA 1
ATOM 1253 C C . ALA A 1 158 ? 1.394 -11.826 0.051 1.00 96.88 158 ALA A C 1
ATOM 1255 O O . ALA A 1 158 ? 0.310 -11.460 0.509 1.00 96.88 158 ALA A O 1
ATOM 1256 N N . ALA A 1 159 ? 2.121 -12.770 0.650 1.00 96.56 159 ALA A N 1
ATOM 1257 C CA . ALA A 1 159 ? 1.697 -13.460 1.863 1.00 96.56 159 ALA A CA 1
ATOM 1258 C C . ALA A 1 159 ? 1.656 -12.524 3.088 1.00 96.56 159 ALA A C 1
ATOM 1260 O O . ALA A 1 159 ? 0.614 -12.505 3.746 1.00 96.56 159 ALA A O 1
ATOM 1261 N N . PRO A 1 160 ? 2.672 -11.680 3.363 1.00 97.44 160 PRO A N 1
ATOM 1262 C CA . PRO A 1 160 ? 2.570 -10.631 4.375 1.00 97.44 160 PRO A CA 1
ATOM 1263 C C . PRO A 1 160 ? 1.402 -9.665 4.176 1.00 97.44 160 PRO A C 1
ATOM 1265 O O . PRO A 1 160 ? 0.745 -9.285 5.140 1.00 97.44 160 PRO A O 1
ATOM 1268 N N . LEU A 1 161 ? 1.112 -9.255 2.936 1.00 98.06 161 LEU A N 1
ATOM 1269 C CA . LEU A 1 161 ? -0.024 -8.365 2.679 1.00 98.06 161 LEU A CA 1
ATOM 1270 C C . LEU A 1 161 ? -1.359 -9.051 2.956 1.00 98.06 161 LEU A C 1
ATOM 1272 O O . LEU A 1 161 ? -2.256 -8.426 3.521 1.00 98.06 161 LEU A O 1
ATOM 1276 N N . ARG A 1 162 ? -1.481 -10.337 2.614 1.00 97.50 162 ARG A N 1
ATOM 1277 C CA . ARG A 1 162 ? -2.646 -11.143 2.985 1.00 97.50 162 ARG A CA 1
ATOM 1278 C C . ARG A 1 162 ? -2.783 -11.247 4.504 1.00 97.50 162 ARG A C 1
ATOM 1280 O O . ARG A 1 162 ? -3.869 -11.029 5.025 1.00 97.50 162 ARG A O 1
ATOM 1287 N N . GLU A 1 163 ? -1.683 -11.485 5.213 1.00 96.31 163 GLU A N 1
ATOM 1288 C CA . GLU A 1 163 ? -1.680 -11.531 6.677 1.00 96.31 163 GLU A CA 1
ATOM 1289 C C . GLU A 1 163 ? -2.123 -10.195 7.292 1.00 96.31 163 GLU A C 1
ATOM 1291 O O . GLU A 1 163 ? -2.966 -10.176 8.192 1.00 96.31 163 GLU A O 1
ATOM 1296 N N . ILE A 1 164 ? -1.627 -9.063 6.778 1.00 96.81 164 ILE A N 1
ATOM 1297 C CA . ILE A 1 164 ? -2.096 -7.736 7.192 1.00 96.81 164 ILE A CA 1
ATOM 1298 C C . ILE A 1 164 ? -3.601 -7.617 6.934 1.00 96.81 164 ILE A C 1
ATOM 1300 O O . ILE A 1 164 ? -4.333 -7.250 7.850 1.00 96.81 164 ILE A O 1
ATOM 1304 N N . ALA A 1 165 ? -4.076 -7.958 5.732 1.00 97.25 165 ALA A N 1
ATOM 1305 C CA . ALA A 1 165 ? -5.491 -7.878 5.368 1.00 97.25 165 ALA A CA 1
ATOM 1306 C C . ALA A 1 165 ? -6.401 -8.704 6.293 1.00 97.25 165 ALA A C 1
ATOM 1308 O O . ALA A 1 165 ? -7.484 -8.236 6.651 1.00 97.25 165 ALA A O 1
ATOM 1309 N N . ASP A 1 166 ? -5.951 -9.888 6.710 1.00 95.81 166 ASP A N 1
ATOM 1310 C CA . ASP A 1 166 ? -6.682 -10.770 7.621 1.00 95.81 166 ASP A CA 1
ATOM 1311 C C . ASP A 1 166 ? -6.763 -10.191 9.043 1.00 95.81 166 ASP A C 1
ATOM 1313 O O . ASP A 1 166 ? -7.743 -10.411 9.761 1.00 95.81 166 ASP A O 1
ATOM 1317 N N . ASN A 1 167 ? -5.776 -9.390 9.450 1.00 95.25 167 ASN A N 1
ATOM 1318 C CA . ASN A 1 167 ? -5.681 -8.838 10.800 1.00 95.25 167 ASN A CA 1
ATOM 1319 C C . ASN A 1 167 ? -6.309 -7.448 10.960 1.00 95.25 167 ASN A C 1
ATOM 1321 O O . ASN A 1 167 ? -6.522 -7.028 12.094 1.00 95.25 167 ASN A O 1
ATOM 1325 N N . VAL A 1 168 ? -6.624 -6.731 9.880 1.00 95.62 168 VAL A N 1
ATOM 1326 C CA . VAL A 1 168 ? -7.124 -5.344 9.947 1.00 95.62 168 VAL A CA 1
ATOM 1327 C C . VAL A 1 168 ? -8.573 -5.220 9.466 1.00 95.62 168 VAL A C 1
ATOM 1329 O O . VAL A 1 168 ? -9.124 -6.134 8.850 1.00 95.62 168 VAL A O 1
ATOM 1332 N N . LYS A 1 169 ? -9.230 -4.081 9.727 1.00 95.69 169 LYS A N 1
ATOM 1333 C CA . LYS A 1 169 ? -10.565 -3.796 9.166 1.00 95.69 169 LYS A CA 1
ATOM 1334 C C . LYS A 1 169 ? -10.510 -3.747 7.643 1.00 95.69 169 LYS A C 1
ATOM 1336 O O . LYS A 1 169 ? -11.319 -4.378 6.950 1.00 95.69 169 LYS A O 1
ATOM 1341 N N . ALA A 1 170 ? -9.565 -2.968 7.121 1.00 97.50 170 ALA A N 1
ATOM 1342 C CA . ALA A 1 170 ? -9.351 -2.819 5.694 1.00 97.50 170 ALA A CA 1
ATOM 1343 C C . ALA A 1 170 ? -7.874 -2.616 5.346 1.00 97.50 170 ALA A C 1
ATOM 1345 O O . ALA A 1 170 ? -7.197 -1.825 5.994 1.00 97.50 170 ALA A O 1
ATOM 1346 N N . LEU A 1 171 ? -7.410 -3.292 4.296 1.00 98.50 171 LEU A N 1
ATOM 1347 C CA . LEU A 1 171 ? -6.128 -3.046 3.647 1.00 98.50 171 LEU A CA 1
ATOM 1348 C C . LEU A 1 171 ? -6.379 -2.548 2.222 1.00 98.50 171 LEU A C 1
ATOM 1350 O O . LEU A 1 171 ? -7.097 -3.186 1.451 1.00 98.50 171 LEU A O 1
ATOM 1354 N N . ILE A 1 172 ? -5.769 -1.421 1.874 1.00 98.69 172 ILE A N 1
ATOM 1355 C CA . ILE A 1 172 ? -5.776 -0.835 0.536 1.00 98.69 172 ILE A CA 1
ATOM 1356 C C . ILE A 1 172 ? -4.333 -0.813 0.046 1.00 98.69 172 ILE A C 1
ATOM 1358 O O . ILE A 1 172 ? -3.472 -0.207 0.679 1.00 98.69 172 ILE A O 1
ATOM 1362 N N . VAL A 1 173 ? -4.062 -1.475 -1.072 1.00 98.56 173 VAL A N 1
ATOM 1363 C CA . VAL A 1 173 ? -2.736 -1.515 -1.697 1.00 98.56 173 VAL A CA 1
ATOM 1364 C C . VAL A 1 173 ? -2.787 -0.720 -2.988 1.00 98.56 173 VAL A C 1
ATOM 1366 O O . VAL A 1 173 ? -3.618 -1.000 -3.849 1.00 98.56 173 VAL A O 1
ATOM 1369 N N . VAL A 1 174 ? -1.898 0.260 -3.132 1.00 98.25 174 VAL A N 1
ATOM 1370 C CA . VAL A 1 174 ? -1.717 1.008 -4.379 1.00 98.25 174 VAL A CA 1
ATOM 1371 C C . VAL A 1 174 ? -0.618 0.348 -5.203 1.00 98.25 174 VAL A C 1
ATOM 1373 O O . VAL A 1 174 ? 0.446 0.026 -4.676 1.00 98.25 174 VAL A O 1
ATOM 1376 N N . SER A 1 175 ? -0.850 0.166 -6.499 1.00 96.56 175 SER A N 1
ATOM 1377 C CA . SER A 1 175 ? 0.143 -0.341 -7.449 1.00 96.56 175 SER A CA 1
ATOM 1378 C C . SER A 1 175 ? 0.104 0.447 -8.759 1.00 96.56 175 SER A C 1
ATOM 1380 O O . SER A 1 175 ? -0.934 0.996 -9.135 1.00 96.56 175 SER A O 1
ATOM 1382 N N . ASN A 1 176 ? 1.242 0.551 -9.449 1.00 92.69 176 ASN A N 1
ATOM 1383 C CA . ASN A 1 176 ? 1.312 1.170 -10.772 1.00 92.69 176 ASN A CA 1
ATOM 1384 C C . ASN A 1 176 ? 1.131 0.139 -11.886 1.00 92.69 176 ASN A C 1
ATOM 1386 O O . ASN A 1 176 ? 1.646 -0.977 -11.812 1.00 92.69 176 ASN A O 1
ATOM 1390 N N . GLU A 1 177 ? 0.520 0.580 -12.983 1.00 86.75 177 GLU A N 1
ATOM 1391 C CA . GLU A 1 177 ? 0.552 -0.144 -14.253 1.00 86.75 177 GLU A CA 1
ATOM 1392 C C . GLU A 1 177 ? 1.705 0.358 -15.111 1.00 86.75 177 GLU A C 1
ATOM 1394 O O . GLU A 1 177 ? 1.698 1.494 -15.586 1.00 86.75 177 GLU A O 1
ATOM 1399 N N . LEU A 1 178 ? 2.702 -0.505 -15.303 1.00 84.69 178 LEU A N 1
ATOM 1400 C CA . LEU A 1 178 ? 3.907 -0.211 -16.083 1.00 84.69 178 LEU A CA 1
ATOM 1401 C C . LEU A 1 178 ? 3.967 -1.006 -17.402 1.00 84.69 178 LEU A C 1
ATOM 1403 O O . LEU A 1 178 ? 5.000 -1.048 -18.054 1.00 84.69 178 LEU A O 1
ATOM 1407 N N . TYR A 1 179 ? 2.875 -1.670 -17.791 1.00 79.25 179 TYR A N 1
ATOM 1408 C CA . TYR A 1 179 ? 2.871 -2.680 -18.864 1.00 79.25 179 TYR A CA 1
ATOM 1409 C C . TYR A 1 179 ? 2.434 -2.157 -20.236 1.00 79.25 179 TYR A C 1
ATOM 1411 O O . TYR A 1 179 ? 2.564 -2.863 -21.234 1.00 79.25 179 TYR A O 1
ATOM 1419 N N . CYS A 1 180 ? 1.873 -0.948 -20.286 1.00 73.06 180 CYS A N 1
ATOM 1420 C CA . CYS A 1 180 ? 1.090 -0.463 -21.427 1.00 73.06 180 CYS A CA 1
ATOM 1421 C C . CYS A 1 180 ? 1.678 0.797 -22.081 1.00 73.06 180 CYS A C 1
ATOM 1423 O O . CYS A 1 180 ? 0.967 1.510 -22.785 1.00 73.06 180 CYS A O 1
ATOM 1425 N N . ASP A 1 181 ? 2.962 1.088 -21.865 1.00 82.00 181 ASP A N 1
ATOM 1426 C CA . ASP A 1 181 ? 3.640 2.236 -22.486 1.00 82.00 181 ASP A CA 1
ATOM 1427 C C . ASP A 1 181 ? 4.119 1.963 -23.926 1.00 82.00 181 ASP A C 1
ATOM 1429 O O . ASP A 1 181 ? 4.491 2.892 -24.643 1.00 82.00 181 ASP A O 1
ATOM 1433 N N . GLY A 1 182 ? 4.078 0.701 -24.370 1.00 80.69 182 GLY A N 1
ATOM 1434 C CA . GLY A 1 182 ? 4.531 0.281 -25.698 1.00 80.69 182 GLY A CA 1
ATOM 1435 C C . GLY A 1 182 ? 6.050 0.344 -25.883 1.00 80.69 182 GLY A C 1
ATOM 1436 O O . GLY A 1 182 ? 6.528 0.244 -27.016 1.00 80.69 182 GLY A O 1
ATOM 1437 N N . ILE A 1 183 ? 6.810 0.513 -24.800 1.00 84.12 183 ILE A N 1
ATOM 1438 C CA . ILE A 1 183 ? 8.263 0.640 -24.820 1.00 84.12 183 ILE A CA 1
ATOM 1439 C C . ILE A 1 183 ? 8.896 -0.752 -24.729 1.00 84.12 183 ILE A C 1
ATOM 1441 O O . ILE A 1 183 ? 8.503 -1.601 -23.932 1.00 84.12 183 ILE A O 1
ATOM 1445 N N . GLN A 1 184 ? 9.909 -0.996 -25.563 1.00 84.56 184 GLN A N 1
ATOM 1446 C CA . GLN A 1 184 ? 10.759 -2.175 -25.430 1.00 84.56 184 GLN A CA 1
ATOM 1447 C C . GLN A 1 184 ? 11.890 -1.872 -24.457 1.00 84.56 184 GLN A C 1
ATOM 1449 O O . GLN A 1 184 ? 12.769 -1.057 -24.744 1.00 84.56 184 GLN A O 1
ATOM 1454 N N . TYR A 1 185 ? 11.860 -2.546 -23.316 1.00 89.75 185 TYR A N 1
ATOM 1455 C CA . TYR A 1 185 ? 12.889 -2.429 -22.298 1.00 89.75 185 TYR A CA 1
ATOM 1456 C C . TYR A 1 185 ? 13.957 -3.527 -22.431 1.00 89.75 185 TYR A C 1
ATOM 1458 O O . TYR A 1 185 ? 13.692 -4.575 -23.029 1.00 89.75 185 TYR A O 1
ATOM 1466 N N . PRO A 1 186 ? 15.162 -3.324 -21.864 1.00 93.38 186 PRO A N 1
ATOM 1467 C CA . PRO A 1 186 ? 16.158 -4.386 -21.719 1.00 93.38 186 PRO A CA 1
ATOM 1468 C C . PRO A 1 186 ? 15.594 -5.615 -20.988 1.00 93.38 186 PRO A C 1
ATOM 1470 O O . PRO A 1 186 ? 14.688 -5.486 -20.163 1.00 93.38 186 PRO A O 1
ATOM 1473 N N . GLU A 1 187 ? 16.156 -6.802 -21.241 1.00 91.75 187 GLU A N 1
ATOM 1474 C CA . GLU A 1 187 ? 15.635 -8.068 -20.687 1.00 91.75 187 GLU A CA 1
ATOM 1475 C C . GLU A 1 187 ? 15.589 -8.074 -19.151 1.00 91.75 187 GLU A C 1
ATOM 1477 O O . GLU A 1 187 ? 14.664 -8.629 -18.569 1.00 91.75 187 GLU A O 1
ATOM 1482 N N . GLU A 1 188 ? 16.531 -7.400 -18.490 1.00 88.94 188 GLU A N 1
ATOM 1483 C CA . GLU A 1 188 ? 16.540 -7.235 -17.030 1.00 88.94 188 GLU A CA 1
ATOM 1484 C C . GLU A 1 188 ? 15.296 -6.483 -16.534 1.00 88.94 188 GLU A C 1
ATOM 1486 O O . GLU A 1 188 ? 14.591 -6.946 -15.637 1.00 88.94 188 GLU A O 1
ATOM 1491 N N . THR A 1 189 ? 14.967 -5.354 -17.167 1.00 90.94 189 THR A N 1
ATOM 1492 C CA . THR A 1 189 ? 13.759 -4.577 -16.863 1.00 90.94 189 THR A CA 1
ATOM 1493 C C . THR A 1 189 ? 12.496 -5.356 -17.221 1.00 90.94 189 THR A C 1
ATOM 1495 O O . THR A 1 189 ? 11.518 -5.318 -16.480 1.00 90.94 189 THR A O 1
ATOM 1498 N N . MET A 1 190 ? 12.509 -6.115 -18.320 1.00 91.44 190 MET A N 1
ATOM 1499 C CA . MET A 1 190 ? 11.395 -7.002 -18.661 1.00 91.44 190 MET A CA 1
ATOM 1500 C C . MET A 1 190 ? 11.199 -8.093 -17.605 1.00 91.44 190 MET A C 1
ATOM 1502 O O . MET A 1 190 ? 10.058 -8.400 -17.269 1.00 91.44 190 MET A O 1
ATOM 1506 N N . GLY A 1 191 ? 12.281 -8.649 -17.056 1.00 91.69 191 GLY A N 1
ATOM 1507 C CA . GLY A 1 191 ? 12.243 -9.573 -15.924 1.00 91.69 191 GLY A CA 1
ATOM 1508 C C . GLY A 1 191 ? 11.579 -8.942 -14.702 1.00 91.69 191 GLY A C 1
ATOM 1509 O O . GLY A 1 191 ? 10.607 -9.491 -14.191 1.00 91.69 191 GLY A O 1
ATOM 1510 N N . PHE A 1 192 ? 12.018 -7.740 -14.317 1.00 92.50 192 PHE A N 1
ATOM 1511 C CA . PHE A 1 192 ? 11.410 -6.966 -13.230 1.00 92.50 192 PHE A CA 1
ATOM 1512 C C . PHE A 1 192 ? 9.901 -6.756 -13.432 1.00 92.50 192 PHE A C 1
ATOM 1514 O O . PHE A 1 192 ? 9.105 -7.009 -12.528 1.00 92.50 192 PHE A O 1
ATOM 1521 N N . LEU A 1 193 ? 9.486 -6.331 -14.630 1.00 93.12 193 LEU A N 1
ATOM 1522 C CA . LEU A 1 193 ? 8.074 -6.106 -14.941 1.00 93.12 193 LEU A CA 1
ATOM 1523 C C . LEU A 1 193 ? 7.267 -7.409 -14.861 1.00 93.12 193 LEU A C 1
ATOM 1525 O O . LEU A 1 193 ? 6.180 -7.413 -14.281 1.00 93.12 193 LEU A O 1
ATOM 1529 N N . ARG A 1 194 ? 7.788 -8.519 -15.403 1.00 92.56 194 ARG A N 1
ATOM 1530 C CA . ARG A 1 194 ? 7.124 -9.834 -15.336 1.00 92.56 194 ARG A CA 1
ATOM 1531 C C . ARG A 1 194 ? 6.893 -10.263 -13.889 1.00 92.56 194 ARG A C 1
ATOM 1533 O O . ARG A 1 194 ? 5.774 -10.642 -13.561 1.00 92.56 194 ARG A O 1
ATOM 1540 N N . GLU A 1 195 ? 7.898 -10.152 -13.030 1.00 93.75 195 GLU A N 1
ATOM 1541 C CA . GLU A 1 195 ? 7.769 -10.513 -11.614 1.00 93.75 195 GLU A CA 1
ATOM 1542 C C . GLU A 1 195 ? 6.787 -9.598 -10.871 1.00 93.75 195 GLU A C 1
ATOM 1544 O O . GLU A 1 195 ? 5.880 -10.082 -10.193 1.00 93.75 195 GLU A O 1
ATOM 1549 N N . LEU A 1 196 ? 6.854 -8.279 -11.090 1.00 94.56 196 LEU A N 1
ATOM 1550 C CA . LEU A 1 196 ? 5.866 -7.345 -10.542 1.00 94.56 196 LEU A CA 1
ATOM 1551 C C . LEU A 1 196 ? 4.435 -7.691 -10.999 1.00 94.56 196 LEU A C 1
ATOM 1553 O O . LEU A 1 196 ? 3.481 -7.531 -10.237 1.00 94.56 196 LEU A O 1
ATOM 1557 N N . ALA A 1 197 ? 4.266 -8.199 -12.227 1.00 93.81 197 ALA A N 1
ATOM 1558 C CA . ALA A 1 197 ? 2.958 -8.606 -12.747 1.00 93.81 197 ALA A CA 1
ATOM 1559 C C . ALA A 1 197 ? 2.423 -9.849 -12.031 1.00 93.81 197 ALA A C 1
ATOM 1561 O O . ALA A 1 197 ? 1.221 -9.942 -11.779 1.00 93.81 197 ALA A O 1
ATOM 1562 N N . LEU A 1 198 ? 3.306 -10.792 -11.689 1.00 95.06 198 LEU A N 1
ATOM 1563 C CA . LEU A 1 198 ? 2.948 -11.970 -10.903 1.00 95.06 198 LEU A CA 1
ATOM 1564 C C . LEU A 1 198 ? 2.487 -11.562 -9.502 1.00 95.06 198 LEU A C 1
ATOM 1566 O O . LEU A 1 198 ? 1.415 -11.993 -9.084 1.00 95.06 198 LEU A O 1
ATOM 1570 N N . ILE A 1 199 ? 3.212 -10.656 -8.840 1.00 95.94 199 ILE A N 1
ATOM 1571 C CA . ILE A 1 199 ? 2.832 -10.127 -7.520 1.00 95.94 199 ILE A CA 1
ATOM 1572 C C . ILE A 1 199 ? 1.477 -9.409 -7.590 1.00 95.94 199 ILE A C 1
ATOM 1574 O O . ILE A 1 199 ? 0.581 -9.697 -6.798 1.00 95.94 199 ILE A O 1
ATOM 1578 N N . ASN A 1 200 ? 1.286 -8.520 -8.573 1.00 95.56 200 ASN A N 1
ATOM 1579 C CA . ASN A 1 200 ? 0.011 -7.829 -8.796 1.00 95.56 200 ASN A CA 1
ATOM 1580 C C . ASN A 1 200 ? -1.147 -8.814 -8.997 1.00 95.56 200 ASN A C 1
ATOM 1582 O O . ASN A 1 200 ? -2.224 -8.632 -8.431 1.00 95.56 200 ASN A O 1
ATOM 1586 N N . ARG A 1 201 ? -0.936 -9.870 -9.791 1.00 95.50 201 ARG A N 1
ATOM 1587 C CA . ARG A 1 201 ? -1.946 -10.902 -10.043 1.00 95.50 201 ARG A CA 1
ATOM 1588 C C . ARG A 1 201 ? -2.292 -11.672 -8.772 1.00 95.50 201 ARG A C 1
ATOM 1590 O O . ARG A 1 201 ? -3.468 -11.947 -8.537 1.00 95.50 201 ARG A O 1
ATOM 1597 N N . ASP A 1 202 ? -1.292 -12.030 -7.979 1.00 96.81 202 ASP A N 1
ATOM 1598 C CA . ASP A 1 202 ? -1.491 -12.809 -6.761 1.00 96.81 202 ASP A CA 1
ATOM 1599 C C . ASP A 1 202 ? -2.225 -11.972 -5.696 1.00 96.81 202 ASP A C 1
ATOM 1601 O O . ASP A 1 202 ? -3.202 -12.447 -5.119 1.00 96.81 202 ASP A O 1
ATOM 1605 N N . ILE A 1 203 ? -1.890 -10.684 -5.558 1.00 97.19 203 ILE A N 1
ATOM 1606 C CA . ILE A 1 203 ? -2.641 -9.729 -4.725 1.00 97.19 203 ILE A CA 1
ATOM 1607 C C . ILE A 1 203 ? -4.075 -9.538 -5.240 1.00 97.19 203 ILE A C 1
ATOM 1609 O O . ILE A 1 203 ? -5.026 -9.614 -4.466 1.00 97.19 203 ILE A O 1
ATOM 1613 N N . ALA A 1 204 ? -4.273 -9.335 -6.546 1.00 96.94 204 ALA A N 1
ATOM 1614 C CA . ALA A 1 204 ? -5.604 -9.163 -7.141 1.00 96.94 204 ALA A CA 1
ATOM 1615 C C . ALA A 1 204 ? -6.501 -10.402 -6.963 1.00 96.94 204 ALA A C 1
ATOM 1617 O O . ALA A 1 204 ? -7.729 -10.299 -6.839 1.00 96.94 204 ALA A O 1
ATOM 1618 N N . LYS A 1 205 ? -5.900 -11.597 -6.953 1.00 97.00 205 LYS A N 1
ATOM 1619 C CA . LYS A 1 205 ? -6.604 -12.853 -6.687 1.00 97.00 205 LYS A CA 1
ATOM 1620 C C . LYS A 1 205 ? -7.185 -12.867 -5.274 1.00 97.00 205 LYS A C 1
ATOM 1622 O O . LYS A 1 205 ? -8.343 -13.263 -5.126 1.00 97.00 205 LYS A O 1
ATOM 1627 N N . ASP A 1 206 ? -6.424 -12.403 -4.290 1.00 96.12 206 ASP A N 1
ATOM 1628 C CA . ASP A 1 206 ? -6.831 -12.372 -2.882 1.00 96.12 206 ASP A CA 1
ATOM 1629 C C . ASP A 1 206 ? -7.700 -11.166 -2.524 1.00 96.12 206 ASP A C 1
ATOM 1631 O O . ASP A 1 206 ? -8.503 -11.246 -1.600 1.00 96.12 206 ASP A O 1
ATOM 1635 N N . ALA A 1 207 ? -7.556 -10.054 -3.246 1.00 97.81 207 ALA A N 1
ATOM 1636 C CA . ALA A 1 207 ? -8.298 -8.834 -2.972 1.00 97.81 207 ALA A CA 1
ATOM 1637 C C . ALA A 1 207 ? -9.812 -9.050 -3.138 1.00 97.81 207 ALA A C 1
ATOM 1639 O O . ALA A 1 207 ? -10.263 -9.604 -4.140 1.00 97.81 207 ALA A O 1
ATOM 1640 N N . ASP A 1 208 ? -10.610 -8.552 -2.198 1.00 98.00 208 ASP A N 1
ATOM 1641 C CA . ASP A 1 208 ? -12.071 -8.501 -2.311 1.00 98.00 208 ASP A CA 1
ATOM 1642 C C . ASP A 1 208 ? -12.508 -7.581 -3.456 1.00 98.00 208 ASP A C 1
ATOM 1644 O O . ASP A 1 208 ? -13.535 -7.824 -4.085 1.00 98.00 208 ASP A O 1
ATOM 1648 N N . LYS A 1 209 ? -11.733 -6.516 -3.704 1.00 98.06 209 LYS A N 1
ATOM 1649 C CA . LYS A 1 209 ? -11.978 -5.528 -4.758 1.00 98.06 209 LYS A CA 1
ATOM 1650 C C . LYS A 1 209 ? -10.714 -5.198 -5.529 1.00 98.06 209 LYS A C 1
ATOM 1652 O O . LYS A 1 209 ? -9.644 -5.046 -4.939 1.00 98.06 209 LYS A O 1
ATOM 1657 N N . VAL A 1 210 ? -10.862 -5.002 -6.834 1.00 98.12 210 VAL A N 1
ATOM 1658 C CA . VAL A 1 210 ? -9.803 -4.454 -7.690 1.00 98.12 210 VAL A CA 1
ATOM 1659 C C . VAL A 1 210 ? -10.357 -3.246 -8.423 1.00 98.12 210 VAL A C 1
ATOM 1661 O O . VAL A 1 210 ? -11.399 -3.337 -9.071 1.00 98.12 210 VAL A O 1
ATOM 1664 N N . ILE A 1 211 ? -9.677 -2.111 -8.303 1.00 97.94 211 ILE A N 1
ATOM 1665 C CA . ILE A 1 211 ? -10.121 -0.835 -8.857 1.00 97.94 211 ILE A CA 1
ATOM 1666 C C . ILE A 1 211 ? -9.000 -0.250 -9.699 1.00 97.94 211 ILE A C 1
ATOM 1668 O O . ILE A 1 211 ? -7.919 0.032 -9.191 1.00 97.94 211 ILE A O 1
ATOM 1672 N N . GLU A 1 212 ? -9.272 -0.037 -10.977 1.00 96.88 212 GLU A N 1
ATOM 1673 C CA . GLU A 1 212 ? -8.387 0.683 -11.882 1.00 96.88 212 GLU A CA 1
ATOM 1674 C C . GLU A 1 212 ? -8.775 2.161 -11.887 1.00 96.88 212 GLU A C 1
ATOM 1676 O O . GLU A 1 212 ? -9.939 2.505 -12.077 1.00 96.88 212 GLU A O 1
ATOM 1681 N N . VAL A 1 213 ? -7.819 3.058 -11.666 1.00 97.06 213 VAL A N 1
ATOM 1682 C CA . VAL A 1 213 ? -8.058 4.502 -11.715 1.00 97.06 213 VAL A CA 1
ATOM 1683 C C . VAL A 1 213 ? -7.425 5.069 -12.975 1.00 97.06 213 VAL A C 1
ATOM 1685 O O . VAL A 1 213 ? -6.200 5.046 -13.125 1.00 97.06 213 VAL A O 1
ATOM 1688 N N . VAL A 1 214 ? -8.262 5.637 -13.847 1.00 94.12 214 VAL A N 1
ATOM 1689 C CA . VAL A 1 214 ? -7.859 6.232 -15.127 1.00 94.12 214 VAL A CA 1
ATOM 1690 C C . VAL A 1 214 ? -8.318 7.684 -15.174 1.00 94.12 214 VAL A C 1
ATOM 1692 O O . VAL A 1 214 ? -9.510 7.966 -15.094 1.00 94.12 214 VAL A O 1
ATOM 1695 N N . ALA A 1 215 ? -7.371 8.620 -15.293 1.00 92.50 215 ALA A N 1
ATOM 1696 C CA . ALA A 1 215 ? -7.650 10.063 -15.314 1.00 92.50 215 ALA A CA 1
ATOM 1697 C C . ALA A 1 215 ? -8.566 10.540 -14.157 1.00 92.50 215 ALA A C 1
ATOM 1699 O O . ALA A 1 215 ? -9.457 11.365 -14.349 1.00 92.50 215 ALA A O 1
ATOM 1700 N N . GLY A 1 216 ? -8.353 9.996 -12.956 1.00 91.75 216 GLY A N 1
ATOM 1701 C C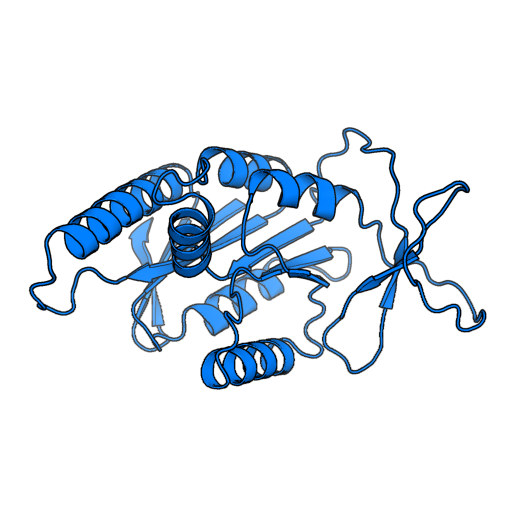A . GLY A 1 216 ? -9.107 10.289 -11.734 1.00 91.75 216 GLY A CA 1
ATOM 1702 C C . GLY A 1 216 ? -10.421 9.519 -11.592 1.00 91.75 216 GLY A C 1
ATOM 1703 O O . GLY A 1 216 ? -11.102 9.666 -10.581 1.00 91.75 216 GLY A O 1
ATOM 1704 N N . ILE A 1 217 ? -10.789 8.697 -12.576 1.00 95.19 217 ILE A N 1
ATOM 1705 C CA . ILE A 1 217 ? -12.059 7.971 -12.604 1.00 95.19 217 ILE A CA 1
ATOM 1706 C C . ILE A 1 217 ? -11.818 6.522 -12.155 1.00 95.19 217 ILE A C 1
ATOM 1708 O O . ILE A 1 217 ? -11.072 5.809 -12.829 1.00 95.19 217 ILE A O 1
ATOM 1712 N N . PRO A 1 218 ? -12.428 6.066 -11.043 1.00 96.62 218 PRO A N 1
ATOM 1713 C CA . PRO A 1 218 ? -12.312 4.685 -10.591 1.00 96.62 218 PRO A CA 1
ATOM 1714 C C . PRO A 1 218 ? -13.237 3.756 -11.391 1.00 96.62 218 PRO A C 1
ATOM 1716 O O . PRO A 1 218 ? -14.449 3.969 -11.461 1.00 96.62 218 PRO A O 1
ATOM 1719 N N . ALA A 1 219 ? -12.671 2.688 -11.942 1.00 96.44 219 ALA A N 1
ATOM 1720 C CA . ALA A 1 219 ? -13.356 1.588 -12.602 1.00 96.44 219 ALA A CA 1
ATOM 1721 C C . ALA A 1 219 ? -13.185 0.312 -11.767 1.00 96.44 219 ALA A C 1
ATOM 1723 O O . ALA A 1 219 ? -12.075 -0.169 -11.554 1.00 96.44 219 ALA A O 1
ATOM 1724 N N . VAL A 1 220 ? -14.292 -0.238 -11.265 1.00 96.06 220 VAL A N 1
ATOM 1725 C CA . VAL A 1 220 ? -14.270 -1.501 -10.514 1.00 96.06 220 VAL A CA 1
ATOM 1726 C C . VAL A 1 220 ? -14.109 -2.656 -11.498 1.00 96.06 220 VAL A C 1
ATOM 1728 O O . VAL A 1 220 ? -14.943 -2.842 -12.382 1.00 96.06 220 VAL A O 1
ATOM 1731 N N . VAL A 1 221 ? -13.034 -3.420 -11.332 1.00 93.62 221 VAL A N 1
ATOM 1732 C CA . VAL A 1 2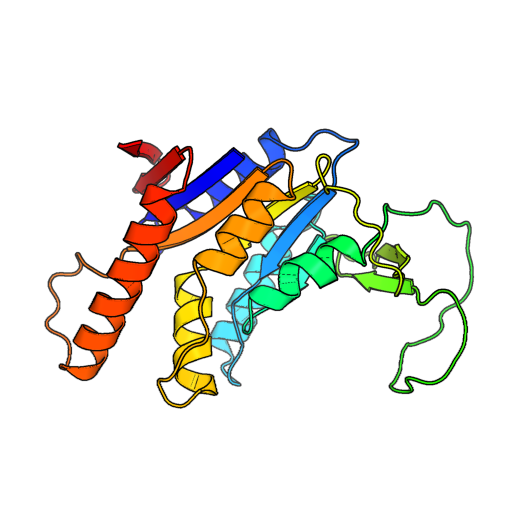21 ? -12.664 -4.567 -12.171 1.00 93.62 221 VAL A CA 1
ATOM 1733 C C . VAL A 1 221 ? -13.129 -5.885 -11.543 1.00 93.62 221 VAL A C 1
ATOM 1735 O O . VAL A 1 221 ? -13.538 -6.800 -12.258 1.00 93.62 221 VAL A O 1
ATOM 1738 N N . LYS A 1 222 ? -13.081 -5.974 -10.209 1.00 91.81 222 LYS A N 1
ATOM 1739 C CA . LYS A 1 222 ? -13.510 -7.111 -9.383 1.00 91.81 222 LYS A CA 1
ATOM 1740 C C . LYS A 1 222 ? -14.243 -6.589 -8.155 1.00 91.81 222 LYS A C 1
ATOM 1742 O O . LYS A 1 222 ? -13.730 -5.607 -7.565 1.00 91.81 222 LYS A O 1
#

Solvent-accessible surface area (backbone atoms only — not comparable to full-atom values): 12515 Å² total; per-residue (Å²): 75,30,34,36,38,30,26,46,87,90,12,42,42,67,64,50,52,52,52,51,50,55,74,73,46,54,96,90,38,45,39,36,32,38,36,9,76,72,45,89,91,36,70,68,49,46,52,51,52,53,49,52,49,59,72,44,35,69,70,64,34,42,56,42,82,47,33,54,69,61,63,52,51,53,59,56,56,66,24,53,44,74,79,64,96,68,85,83,80,79,95,73,84,91,67,95,73,97,72,90,76,90,75,51,68,44,76,37,60,28,36,45,103,50,74,43,58,25,49,38,52,93,70,79,68,91,68,69,42,62,52,28,33,38,37,37,47,33,52,55,43,26,54,51,41,24,26,66,77,47,78,69,58,49,75,81,57,58,67,40,51,51,54,42,26,73,35,26,38,29,27,37,40,32,38,67,53,83,83,80,79,83,73,88,65,59,70,70,57,47,50,53,52,53,53,52,48,51,51,51,50,56,43,52,69,72,25,71,28,30,31,40,16,55,85,61,45,78,42,78,78,79

Secondary structure (DSSP, 8-state):
-EEEEE--TTSSHHHHHHHHHHHH--TTSEEEEEE----TT-HHHHHHHHHHHHHTTTS-EEEEE-SS-GGGHHHHHHHBPPPP-----------S-----S-EEEEE-BSSSS-EEEEE-S------EEEEEEEEE-HHHHHHHHHHHTTS-PPP-HHHHHHHHHHEEEEEEE----S-S-----HHHHHHHHHHHHHHHHHHHH-SEEEEEETTEEEE--

pLDDT: mean 81.91, std 21.18, range [26.58, 98.69]

Mean predicted aligned error: 8.93 Å

Nearest PDB structures (foldseek):
  8ykc-assembly1_B  TM=8.476E-01  e=7.131E-12  Methylocapsa palsarum
  8yk8-assembly1_A  TM=8.291E-01  e=6.476E-11  Methylocapsa palsarum
  8yep-assembly1_A-2  TM=8.228E-01  e=5.203E-10  Methylocapsa palsarum
  8yep-assembly1_B-2  TM=8.157E-01  e=3.077E-09  Methylocapsa palsarum
  8ykc-assembly1_C  TM=8.089E-01  e=8.203E-09  Methylocapsa palsarum